Protein AF-A0A0F9RD14-F1 (afdb_monomer_lite)

Structure (mmCIF, N/CA/C/O backbone):
data_AF-A0A0F9RD14-F1
#
_entry.id   AF-A0A0F9RD14-F1
#
loop_
_atom_site.group_PDB
_atom_site.id
_atom_site.type_symbol
_atom_site.label_atom_id
_atom_site.label_alt_id
_atom_site.label_comp_id
_atom_site.label_asym_id
_atom_site.label_entity_id
_atom_site.label_seq_id
_atom_site.pdbx_PDB_ins_code
_atom_site.Cartn_x
_atom_site.Cartn_y
_atom_site.Cartn_z
_atom_site.occupancy
_atom_site.B_iso_or_equiv
_atom_site.auth_seq_id
_atom_site.auth_comp_id
_atom_site.auth_asym_id
_atom_site.auth_atom_id
_atom_site.pdbx_PDB_model_num
ATOM 1 N N . MET A 1 1 ? -7.459 8.677 51.111 1.00 41.75 1 MET A N 1
ATOM 2 C CA . MET A 1 1 ? -6.888 7.926 49.970 1.00 41.75 1 MET A CA 1
ATOM 3 C C . MET A 1 1 ? -7.773 6.712 49.702 1.00 41.75 1 MET A C 1
ATOM 5 O O . MET A 1 1 ? -7.655 5.723 50.412 1.00 41.75 1 MET A O 1
ATOM 9 N N . LEU A 1 2 ? -8.724 6.805 48.764 1.00 38.06 2 LEU A N 1
ATOM 10 C CA . LEU A 1 2 ? -9.600 5.677 48.417 1.00 38.06 2 LEU A CA 1
ATOM 11 C C . LEU A 1 2 ? -8.904 4.781 47.389 1.00 38.06 2 LEU A C 1
ATOM 13 O O . LEU A 1 2 ? -8.660 5.181 46.252 1.00 38.06 2 LEU A O 1
ATOM 17 N N . ARG A 1 3 ? -8.556 3.572 47.824 1.00 44.59 3 ARG A N 1
ATOM 18 C CA . ARG A 1 3 ? -7.922 2.530 47.018 1.00 44.59 3 ARG A CA 1
ATOM 19 C C . ARG A 1 3 ? -9.028 1.763 46.293 1.00 44.59 3 ARG A C 1
ATOM 21 O O . ARG A 1 3 ? -9.789 1.039 46.925 1.00 44.59 3 ARG A O 1
ATOM 28 N N . TRP A 1 4 ? -9.144 1.959 44.982 1.00 40.06 4 TRP A N 1
ATOM 29 C CA . TRP A 1 4 ? -10.057 1.189 44.139 1.00 40.06 4 TRP A CA 1
ATOM 30 C C . TRP A 1 4 ? -9.607 -0.278 44.113 1.00 40.06 4 TRP A C 1
ATOM 32 O O . TRP A 1 4 ? -8.522 -0.599 43.630 1.00 4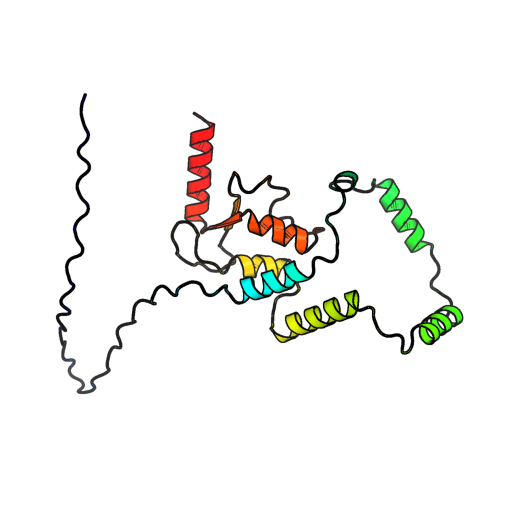0.06 4 TRP A O 1
ATOM 42 N N . LEU A 1 5 ? -10.429 -1.164 44.676 1.00 48.50 5 LEU A N 1
ATOM 43 C CA . LEU A 1 5 ? -10.266 -2.611 44.576 1.00 48.50 5 LEU A CA 1
ATOM 44 C C . LEU A 1 5 ? -10.646 -3.042 43.156 1.00 48.50 5 LEU A C 1
ATOM 46 O O . LEU A 1 5 ? -11.809 -2.974 42.767 1.00 48.50 5 LEU A O 1
ATOM 50 N N . VAL A 1 6 ? -9.658 -3.478 42.377 1.00 54.56 6 VAL A N 1
ATOM 51 C CA . VAL A 1 6 ? -9.884 -4.155 41.095 1.00 54.56 6 VAL A CA 1
ATOM 52 C C . VAL A 1 6 ? -10.379 -5.575 41.402 1.00 54.56 6 VAL A C 1
ATOM 54 O O . VAL A 1 6 ? -9.671 -6.302 42.103 1.00 54.56 6 VAL A O 1
ATOM 57 N N . PRO A 1 7 ? -11.562 -6.005 40.926 1.00 48.16 7 PRO A N 1
ATOM 58 C CA . PRO A 1 7 ? -12.007 -7.378 41.126 1.00 48.16 7 PRO A CA 1
ATOM 59 C C . PRO A 1 7 ? -11.101 -8.346 40.353 1.00 48.16 7 PRO A C 1
ATOM 61 O O . PRO A 1 7 ? -10.772 -8.124 39.186 1.00 48.16 7 PRO A O 1
ATOM 64 N N . ALA A 1 8 ? -10.684 -9.420 41.024 1.00 55.03 8 ALA A N 1
ATOM 65 C CA . ALA A 1 8 ? -9.871 -10.477 40.441 1.00 55.03 8 ALA A CA 1
ATOM 66 C C . ALA A 1 8 ? -10.607 -11.152 39.270 1.00 55.03 8 ALA A C 1
ATOM 68 O O . ALA A 1 8 ? -11.798 -11.452 39.357 1.00 55.03 8 ALA A O 1
ATOM 69 N N . ALA A 1 9 ? -9.884 -11.402 38.176 1.00 55.09 9 ALA A N 1
ATOM 70 C CA . ALA A 1 9 ? -10.408 -12.131 37.028 1.00 55.09 9 ALA A CA 1
ATOM 71 C C . ALA A 1 9 ? -10.837 -13.555 37.442 1.00 55.09 9 ALA A C 1
ATOM 73 O O . ALA A 1 9 ? -10.103 -14.209 38.191 1.00 55.09 9 ALA A O 1
ATOM 74 N N . PRO A 1 10 ? -11.986 -14.068 36.961 1.00 55.41 10 PRO A N 1
ATOM 75 C CA . PRO A 1 10 ? -12.402 -15.430 37.266 1.00 55.41 10 PRO A CA 1
ATOM 76 C C . PRO A 1 10 ? -11.404 -16.432 36.674 1.00 55.41 10 PRO A C 1
ATOM 78 O O . PRO A 1 10 ? -10.977 -16.310 35.523 1.00 55.41 10 PRO A O 1
ATOM 81 N N . SER A 1 11 ? -11.031 -17.431 37.472 1.00 53.16 11 SER A N 1
ATOM 82 C CA . SER A 1 11 ? -10.173 -18.531 37.040 1.00 53.16 11 SER A CA 1
ATOM 83 C C . SER A 1 11 ? -10.872 -19.377 35.963 1.00 53.16 11 SER A C 1
ATOM 85 O O . SER A 1 11 ? -12.095 -19.548 35.996 1.00 53.16 11 SER A O 1
ATOM 87 N N . PRO A 1 12 ? -10.128 -19.914 34.978 1.00 48.00 12 PRO A N 1
ATOM 88 C CA . PRO A 1 12 ? -10.715 -20.753 33.944 1.00 48.00 12 PRO A CA 1
ATOM 89 C C . PRO A 1 12 ? -11.202 -22.064 34.568 1.00 48.00 12 PRO A C 1
ATOM 91 O O . PRO A 1 12 ? -10.407 -22.875 35.041 1.00 48.00 12 PRO A O 1
ATOM 94 N N . THR A 1 13 ? -12.515 -22.287 34.561 1.00 56.88 13 THR A N 1
ATOM 95 C CA . THR A 1 13 ? -13.083 -23.578 34.949 1.00 56.88 13 THR A CA 1
ATOM 96 C C . THR A 1 13 ? -12.718 -24.644 33.906 1.00 56.88 13 THR A C 1
ATOM 98 O O . THR A 1 13 ? -12.753 -24.375 32.697 1.00 56.88 13 THR A O 1
ATOM 101 N N . PRO A 1 14 ? -12.363 -25.872 34.324 1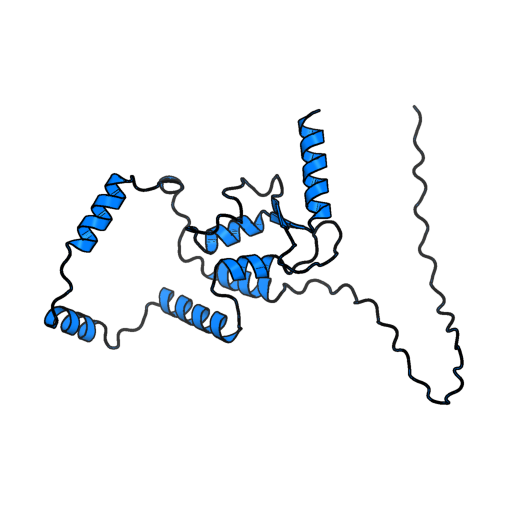.00 44.72 14 PRO A N 1
ATOM 102 C CA . PRO A 1 14 ? -12.187 -26.973 33.389 1.00 44.72 14 PRO A CA 1
ATOM 103 C C . PRO A 1 14 ? -13.543 -27.315 32.757 1.00 44.72 14 PRO A C 1
ATOM 105 O O . PRO A 1 14 ? -14.495 -27.672 33.448 1.00 44.72 14 PRO A O 1
ATOM 108 N N . ARG A 1 15 ? -13.647 -27.199 31.425 1.00 53.66 15 ARG A N 1
ATOM 109 C CA . ARG A 1 15 ? -14.823 -27.667 30.675 1.00 53.66 15 ARG A CA 1
ATOM 110 C C . ARG A 1 15 ? -14.860 -29.189 30.722 1.00 53.66 15 ARG A C 1
ATOM 112 O O . ARG A 1 15 ? -14.143 -29.845 29.970 1.00 53.66 15 ARG A O 1
ATOM 119 N N . THR A 1 16 ? -15.725 -29.747 31.555 1.00 46.56 16 THR A N 1
ATOM 120 C CA . THR A 1 16 ? -16.173 -31.127 31.394 1.00 46.56 16 THR A CA 1
ATOM 121 C C . THR A 1 16 ? -17.039 -31.195 30.136 1.00 46.56 16 THR A C 1
ATOM 123 O O . THR A 1 16 ? -18.061 -30.523 30.001 1.00 46.56 16 THR A O 1
ATOM 126 N N . SER A 1 17 ? -16.577 -31.948 29.139 1.00 46.41 17 SER A N 1
ATOM 127 C CA . SER A 1 17 ? -17.320 -32.199 27.909 1.00 46.41 17 SER A CA 1
ATOM 128 C C . SER A 1 17 ? -18.429 -33.211 28.190 1.00 46.41 17 SER A C 1
ATOM 130 O O . SER A 1 17 ? -18.240 -34.413 28.007 1.00 46.41 17 SER A O 1
ATOM 132 N N . THR A 1 18 ? -19.586 -32.745 28.649 1.00 46.28 18 THR A N 1
ATOM 133 C CA . THR A 1 18 ? -20.781 -33.590 28.695 1.00 46.28 18 THR A CA 1
ATOM 134 C C . THR A 1 18 ? -21.323 -33.721 27.275 1.00 46.28 18 THR A C 1
ATOM 136 O O . THR A 1 18 ? -21.959 -32.812 26.743 1.00 46.28 18 THR A O 1
ATOM 139 N N . THR A 1 19 ? -21.030 -34.848 26.630 1.00 46.78 19 THR A N 1
ATOM 140 C CA . THR A 1 19 ? -21.602 -35.226 25.335 1.00 46.78 19 THR A CA 1
ATOM 141 C C . THR A 1 19 ? -23.095 -35.497 25.516 1.00 46.78 19 THR A C 1
ATOM 143 O O . THR A 1 19 ? -23.481 -36.584 25.935 1.00 46.78 19 THR A O 1
ATOM 146 N N . GLN A 1 20 ? -23.956 -34.527 25.206 1.00 48.41 20 GLN A N 1
ATOM 147 C CA . GLN A 1 20 ? -25.379 -34.816 25.037 1.00 48.41 20 GLN A CA 1
ATOM 148 C C . GLN A 1 20 ? -25.599 -35.454 23.662 1.00 48.41 20 GLN A C 1
ATOM 150 O O . GLN A 1 20 ? -25.390 -34.832 22.621 1.00 48.41 20 GLN A O 1
ATOM 155 N N . VAL A 1 21 ? -25.996 -36.725 23.668 1.00 42.94 21 VAL A N 1
ATOM 156 C CA . VAL A 1 21 ? -26.378 -37.480 22.472 1.00 42.94 21 VAL A CA 1
ATOM 157 C C . VAL A 1 21 ? -27.873 -37.272 22.242 1.00 42.94 21 VAL A C 1
ATOM 159 O O . VAL A 1 21 ? -28.696 -37.876 22.921 1.00 42.94 21 VAL A O 1
ATOM 162 N N . VAL A 1 22 ? -28.238 -36.432 21.273 1.00 45.62 22 VAL A N 1
ATOM 163 C CA . VAL A 1 22 ? -29.626 -36.342 20.795 1.00 45.62 22 VAL A CA 1
ATOM 164 C C . VAL A 1 22 ? -29.816 -37.385 19.692 1.00 45.62 22 VAL A C 1
ATOM 166 O O . VAL A 1 22 ? -29.192 -37.304 18.632 1.00 45.62 22 VAL A O 1
ATOM 169 N N . ARG A 1 23 ? -30.649 -38.401 19.947 1.00 40.06 23 ARG A N 1
ATOM 170 C CA . ARG A 1 23 ? -31.033 -39.414 18.951 1.00 40.06 23 ARG A CA 1
ATOM 171 C C . ARG A 1 23 ? -32.017 -38.803 17.950 1.00 40.06 23 ARG A C 1
ATOM 173 O O . ARG A 1 23 ? -33.039 -38.260 18.350 1.00 40.06 23 ARG A O 1
ATOM 180 N N . THR A 1 24 ? -31.730 -38.925 16.655 1.00 50.59 24 THR A N 1
ATOM 181 C CA . THR A 1 24 ? -32.688 -38.622 15.577 1.00 50.59 24 THR A CA 1
ATOM 182 C C . THR A 1 24 ? -33.254 -39.924 15.004 1.00 50.59 24 THR A C 1
ATOM 184 O O . THR A 1 24 ? -32.590 -40.960 15.009 1.00 50.59 24 THR A O 1
ATOM 187 N N . SER A 1 25 ? -34.502 -39.878 14.536 1.00 45.88 25 SER A N 1
ATOM 188 C CA . SER A 1 25 ? -35.356 -41.025 14.180 1.00 45.88 25 SER A CA 1
ATOM 189 C C . SER A 1 25 ? -34.993 -41.766 12.882 1.00 45.88 25 SER A C 1
ATOM 191 O O . SER A 1 25 ? -35.748 -42.628 12.449 1.00 45.88 25 SER A O 1
ATOM 193 N N . SER A 1 26 ? -33.852 -41.480 12.246 1.00 53.16 26 SER A N 1
ATOM 194 C CA . SER A 1 26 ? -33.520 -42.006 10.909 1.00 53.16 26 SER A CA 1
ATOM 195 C C . SER A 1 26 ? -32.321 -42.960 10.848 1.00 53.16 26 SER A C 1
ATOM 197 O O . SER A 1 26 ? -31.817 -43.239 9.759 1.00 53.16 26 SER A O 1
ATOM 199 N N . GLY A 1 27 ? -31.850 -43.484 11.986 1.00 45.06 27 GLY A N 1
ATOM 200 C CA . GLY A 1 27 ? -30.898 -44.610 12.032 1.00 45.06 27 GLY A CA 1
ATOM 201 C C . GLY A 1 27 ? -29.521 -44.369 11.390 1.00 45.06 27 GLY A C 1
ATOM 202 O O . GLY A 1 27 ? -28.707 -45.285 11.333 1.00 45.06 27 GLY A O 1
ATOM 203 N N . ARG A 1 28 ? -29.219 -43.150 10.928 1.00 43.34 28 ARG A N 1
ATOM 204 C CA . ARG A 1 28 ? -27.913 -42.773 10.374 1.00 43.34 28 ARG A CA 1
ATOM 205 C C . ARG A 1 28 ? -27.192 -41.843 11.336 1.00 43.34 28 ARG A C 1
ATOM 207 O O . ARG A 1 28 ? -27.495 -40.657 11.437 1.00 43.34 28 ARG A O 1
ATOM 214 N N . THR A 1 29 ? -26.192 -42.383 12.021 1.00 39.00 29 THR A N 1
ATOM 215 C CA . THR A 1 29 ? -25.232 -41.618 12.816 1.00 39.00 29 THR A CA 1
ATOM 216 C C . THR A 1 29 ? -24.345 -40.795 11.883 1.00 39.00 29 THR A C 1
ATOM 218 O O . THR A 1 29 ? -23.273 -41.215 11.454 1.00 39.00 29 THR A O 1
ATOM 221 N N . ARG A 1 30 ? -24.778 -39.578 11.543 1.00 41.59 30 ARG A N 1
ATOM 222 C CA . ARG A 1 30 ? -23.868 -38.598 10.949 1.00 41.59 30 ARG A CA 1
ATOM 223 C C . ARG A 1 30 ? -23.066 -37.987 12.090 1.00 41.59 30 ARG A C 1
ATOM 225 O O . ARG A 1 30 ? -23.596 -37.190 12.858 1.00 41.59 30 ARG A O 1
ATOM 232 N N . ALA A 1 31 ? -21.802 -38.382 12.219 1.00 40.91 31 ALA A N 1
ATOM 233 C CA . ALA A 1 31 ? -20.871 -37.720 13.120 1.00 40.91 31 ALA A CA 1
ATOM 234 C C . ALA A 1 31 ? -20.830 -36.227 12.757 1.00 40.91 31 ALA A C 1
ATOM 236 O O . ALA A 1 31 ? -20.280 -35.836 11.724 1.00 40.91 31 ALA A O 1
ATOM 237 N N . LEU A 1 32 ? -21.454 -35.385 13.581 1.00 42.25 32 LEU A N 1
ATOM 238 C CA . LEU A 1 32 ? -21.211 -33.952 13.570 1.00 42.25 32 LEU A CA 1
ATOM 239 C C . LEU A 1 32 ? -19.800 -33.777 14.120 1.00 42.25 32 LEU A C 1
ATOM 241 O O . LEU A 1 32 ? -19.592 -33.678 15.326 1.00 42.25 32 LEU A O 1
ATOM 245 N N . TRP A 1 33 ? -18.815 -33.800 13.225 1.00 37.34 33 TRP A N 1
ATOM 246 C CA . TRP A 1 33 ? -17.480 -33.325 13.543 1.00 37.34 33 TRP A CA 1
ATOM 247 C C . TRP A 1 33 ? -17.639 -31.875 13.990 1.00 37.34 33 TRP A C 1
ATOM 249 O O . TRP A 1 33 ? -17.843 -30.978 13.168 1.00 37.34 33 TRP A O 1
ATOM 259 N N . GLY A 1 34 ? -17.611 -31.658 15.308 1.00 40.69 34 GLY A N 1
ATOM 260 C CA . GLY A 1 34 ? -17.515 -30.333 15.888 1.00 40.69 34 GLY A CA 1
ATOM 261 C C . GLY A 1 34 ? -16.385 -29.614 15.170 1.00 40.69 34 GLY A C 1
ATOM 262 O O . GLY A 1 34 ? -15.270 -30.137 15.087 1.00 40.69 34 GLY A O 1
ATOM 263 N N . ARG A 1 35 ? -16.689 -28.456 14.575 1.00 42.69 35 ARG A N 1
ATOM 264 C CA . ARG A 1 35 ? -15.668 -27.588 13.993 1.00 42.69 35 ARG A CA 1
ATOM 265 C C . ARG A 1 35 ? -14.679 -27.320 15.118 1.00 42.69 35 ARG A C 1
ATOM 267 O O . ARG A 1 35 ? -14.987 -26.561 16.034 1.00 42.69 35 ARG A O 1
ATOM 274 N N . ARG A 1 36 ? -13.526 -27.994 15.094 1.00 39.84 36 ARG A N 1
ATOM 275 C CA . ARG A 1 36 ? -12.418 -27.654 15.981 1.00 39.84 36 ARG A CA 1
ATOM 276 C C . ARG A 1 36 ? -12.196 -26.161 15.776 1.00 39.84 36 ARG A C 1
ATOM 278 O O . ARG A 1 36 ? -11.994 -25.736 14.636 1.00 39.84 36 ARG A O 1
ATOM 285 N N . ALA A 1 37 ? -12.300 -25.376 16.848 1.00 39.69 37 ALA A N 1
ATOM 286 C CA . ALA A 1 37 ? -11.853 -23.993 16.823 1.00 39.69 37 ALA A CA 1
ATOM 287 C C . ALA A 1 37 ? -10.449 -23.996 16.197 1.00 39.69 37 ALA A C 1
ATOM 289 O O . ALA A 1 37 ? -9.639 -24.852 16.576 1.00 39.69 37 ALA A O 1
ATOM 290 N N . PRO A 1 38 ? -10.167 -23.153 15.186 1.00 40.41 38 PRO A N 1
ATOM 291 C CA . PRO A 1 38 ? -8.858 -23.165 14.566 1.00 40.41 38 PRO A CA 1
ATOM 292 C C . PRO A 1 38 ? -7.848 -22.856 15.665 1.00 40.41 38 PRO A C 1
ATOM 294 O O . PRO A 1 38 ? -7.880 -21.785 16.267 1.00 40.41 38 PRO A O 1
ATOM 297 N N . ALA A 1 39 ? -6.991 -23.837 15.954 1.00 37.00 39 ALA A N 1
ATOM 298 C CA . ALA A 1 39 ? -5.837 -23.646 16.808 1.00 37.00 39 ALA A CA 1
ATOM 299 C C . ALA A 1 39 ? -5.131 -22.374 16.331 1.00 37.00 39 ALA A C 1
ATOM 301 O O . ALA A 1 39 ? -4.831 -22.262 15.138 1.00 37.00 39 ALA A O 1
ATOM 302 N N . LEU A 1 40 ? -4.919 -21.419 17.241 1.00 40.91 40 LEU A N 1
ATOM 303 C CA . LEU A 1 40 ? -4.063 -20.258 17.022 1.00 40.91 40 LEU A CA 1
ATOM 304 C C . LEU A 1 40 ? -2.717 -20.778 16.515 1.00 40.91 40 LEU A C 1
ATOM 306 O O . LEU A 1 40 ? -1.885 -21.264 17.282 1.00 40.91 40 LEU A O 1
ATOM 310 N N . ARG A 1 41 ? -2.533 -20.767 15.191 1.00 44.28 41 ARG A N 1
ATOM 311 C CA . ARG A 1 41 ? -1.287 -21.210 14.582 1.00 44.28 41 ARG A CA 1
ATOM 312 C C . ARG A 1 41 ? -0.238 -20.177 14.951 1.00 44.28 41 ARG A C 1
ATOM 314 O O . ARG A 1 41 ? -0.324 -19.020 14.548 1.00 44.28 41 ARG A O 1
ATOM 321 N N . ARG A 1 42 ? 0.748 -20.632 15.723 1.00 40.44 42 ARG A N 1
ATOM 322 C CA . ARG A 1 42 ? 2.038 -19.970 15.898 1.00 40.44 42 ARG A CA 1
ATOM 323 C C . ARG A 1 42 ? 2.571 -19.565 14.517 1.00 40.44 42 ARG A C 1
ATOM 325 O O . ARG A 1 42 ? 2.675 -20.396 13.620 1.00 40.44 42 ARG A O 1
ATOM 332 N N . THR A 1 43 ? 2.798 -18.263 14.380 1.00 50.22 43 THR A N 1
ATOM 333 C CA . THR A 1 43 ? 3.479 -17.510 13.317 1.00 50.22 43 THR A CA 1
ATOM 334 C C . THR A 1 43 ? 4.092 -18.341 12.184 1.00 50.22 43 THR A C 1
ATOM 336 O O . THR A 1 43 ? 5.266 -18.702 12.222 1.00 50.22 43 THR A O 1
ATOM 339 N N . THR A 1 44 ? 3.336 -18.556 11.111 1.00 38.34 44 THR A N 1
ATOM 340 C CA . THR A 1 44 ? 3.945 -18.717 9.789 1.00 38.34 44 THR A CA 1
ATOM 341 C C . THR A 1 44 ? 3.900 -17.346 9.150 1.00 38.34 44 THR A C 1
ATOM 343 O O . THR A 1 44 ? 2.804 -16.854 8.875 1.00 38.34 44 THR A O 1
ATOM 346 N N . ALA A 1 45 ? 5.061 -16.725 8.939 1.00 42.94 45 ALA A N 1
ATOM 347 C CA . ALA A 1 45 ? 5.186 -15.645 7.971 1.00 42.94 45 ALA A CA 1
ATOM 348 C C . ALA A 1 45 ? 4.339 -16.042 6.750 1.00 42.94 45 ALA A C 1
ATOM 350 O O . ALA A 1 45 ? 4.531 -17.118 6.173 1.00 42.94 45 ALA A O 1
ATOM 351 N N . SER A 1 46 ? 3.293 -15.268 6.465 1.00 54.06 46 SER A N 1
ATOM 352 C CA . SER A 1 46 ? 2.350 -15.586 5.397 1.00 54.06 46 SER A CA 1
ATOM 353 C C . SER A 1 46 ? 3.128 -15.725 4.083 1.00 54.06 46 SER A C 1
ATOM 355 O O . SER A 1 46 ? 4.222 -15.178 3.948 1.00 54.06 46 SER A O 1
ATOM 357 N N . ARG A 1 47 ? 2.592 -16.414 3.066 1.00 45.72 47 ARG A N 1
ATOM 358 C CA . ARG A 1 47 ? 3.242 -16.448 1.733 1.00 45.72 47 ARG A CA 1
ATOM 359 C C . ARG A 1 47 ? 3.604 -15.034 1.239 1.00 45.72 47 ARG A C 1
ATOM 361 O O . ARG A 1 47 ? 4.594 -14.880 0.535 1.00 45.72 47 ARG A O 1
ATOM 368 N N . ALA A 1 48 ? 2.850 -14.014 1.662 1.00 45.72 48 ALA A N 1
ATOM 369 C CA . ALA A 1 48 ? 3.147 -12.607 1.422 1.00 45.72 48 ALA A CA 1
ATOM 370 C C . ALA A 1 48 ? 4.390 -12.096 2.174 1.00 45.72 48 ALA A C 1
ATOM 372 O O . ALA A 1 48 ? 5.149 -11.339 1.586 1.00 45.72 48 ALA A O 1
ATOM 373 N N . ASP A 1 49 ? 4.644 -12.529 3.410 1.00 45.94 49 ASP A N 1
ATOM 374 C CA . ASP A 1 49 ? 5.826 -12.136 4.191 1.00 45.94 49 ASP A CA 1
ATOM 375 C C . ASP A 1 49 ? 7.118 -12.764 3.621 1.00 45.94 49 ASP A C 1
ATOM 377 O O . ASP A 1 49 ? 8.129 -12.080 3.515 1.00 45.94 49 ASP A O 1
ATOM 381 N N . ILE A 1 50 ? 7.077 -14.011 3.127 1.00 47.97 50 ILE A N 1
ATOM 382 C CA . ILE A 1 50 ? 8.218 -14.648 2.426 1.00 47.97 50 ILE A CA 1
ATOM 383 C C . ILE A 1 50 ? 8.543 -13.911 1.115 1.00 47.97 50 ILE A C 1
ATOM 385 O O . ILE A 1 50 ? 9.705 -13.659 0.794 1.00 47.97 50 ILE A O 1
ATOM 389 N N . LEU A 1 51 ? 7.512 -13.526 0.358 1.00 49.47 51 LEU A N 1
ATOM 390 C CA . LEU A 1 51 ? 7.663 -12.729 -0.862 1.00 49.47 51 LEU A CA 1
ATOM 391 C C . LEU A 1 51 ? 8.159 -11.311 -0.561 1.00 49.47 51 LEU A C 1
ATOM 393 O O . LEU A 1 51 ? 8.958 -10.769 -1.320 1.00 49.47 51 LEU A O 1
ATOM 397 N N . TYR A 1 52 ? 7.731 -10.739 0.562 1.00 51.25 52 TYR A N 1
ATOM 398 C CA . TYR A 1 52 ? 8.163 -9.436 1.047 1.00 51.25 52 TYR A CA 1
ATOM 399 C C . TYR A 1 52 ? 9.657 -9.442 1.416 1.00 51.25 52 TYR A C 1
ATOM 401 O O . TYR A 1 52 ? 10.400 -8.582 0.947 1.00 51.25 52 TYR A O 1
ATOM 409 N N . THR A 1 53 ? 10.142 -10.470 2.123 1.00 49.91 53 THR A N 1
ATOM 410 C CA . THR A 1 53 ? 11.577 -10.668 2.411 1.00 49.91 53 THR A CA 1
ATOM 411 C C . THR A 1 53 ? 12.401 -10.916 1.140 1.00 49.91 53 THR A C 1
ATOM 413 O O . THR A 1 53 ? 13.502 -10.382 1.001 1.00 49.91 53 THR A O 1
ATOM 416 N N . LEU A 1 54 ? 11.864 -11.653 0.159 1.00 48.22 54 LEU A N 1
ATOM 417 C CA . LEU A 1 54 ? 12.503 -11.833 -1.155 1.00 48.22 54 LEU A CA 1
ATOM 418 C C . LEU A 1 54 ? 12.577 -10.525 -1.967 1.00 48.22 54 LEU A C 1
ATOM 420 O O . LEU A 1 54 ? 13.517 -10.333 -2.742 1.00 48.22 54 LEU A O 1
ATOM 424 N N . MET A 1 55 ? 11.609 -9.621 -1.790 1.00 50.59 55 MET A N 1
ATOM 425 C CA . MET A 1 55 ? 11.607 -8.292 -2.408 1.00 50.59 55 MET A CA 1
ATOM 426 C C . MET A 1 55 ? 12.546 -7.306 -1.689 1.00 50.59 55 MET A C 1
ATOM 428 O O . MET A 1 55 ? 13.210 -6.523 -2.371 1.00 50.59 55 MET A O 1
ATOM 432 N N . GLU A 1 56 ? 12.664 -7.366 -0.355 1.00 50.97 56 GLU A N 1
ATOM 433 C CA . GLU A 1 56 ? 13.637 -6.575 0.423 1.00 50.97 56 GLU A CA 1
ATOM 434 C C . GLU A 1 56 ? 15.090 -7.029 0.175 1.00 50.97 56 GLU A C 1
ATOM 436 O O . GLU A 1 56 ? 15.981 -6.189 0.035 1.00 50.97 56 GLU A O 1
ATOM 441 N N . GLY A 1 57 ? 15.334 -8.334 -0.013 1.00 41.06 57 GLY A N 1
ATOM 442 C CA . GLY A 1 57 ? 16.662 -8.908 -0.293 1.00 41.06 57 GLY A CA 1
ATOM 443 C C . GLY A 1 57 ? 17.297 -8.499 -1.631 1.00 41.06 57 GLY A C 1
ATOM 444 O O . GLY A 1 57 ? 18.432 -8.872 -1.928 1.00 41.06 57 GLY A O 1
ATOM 445 N N . LEU A 1 58 ? 16.593 -7.719 -2.459 1.00 42.06 58 LEU A N 1
ATOM 446 C CA . LEU A 1 58 ? 17.090 -7.214 -3.744 1.00 42.06 58 LEU A CA 1
ATOM 447 C C . LEU A 1 58 ? 16.957 -5.714 -3.887 1.00 42.06 58 LEU A C 1
ATOM 449 O O . LEU A 1 58 ? 16.742 -5.224 -5.001 1.00 42.06 58 LEU A O 1
ATOM 453 N N . ASN A 1 59 ? 17.130 -4.997 -2.778 1.00 43.34 59 ASN A N 1
ATOM 454 C CA . ASN A 1 59 ? 17.251 -3.550 -2.731 1.00 43.34 59 ASN A CA 1
ATOM 455 C C . ASN A 1 59 ? 18.326 -3.041 -3.717 1.00 43.34 59 ASN A C 1
ATOM 457 O O . ASN A 1 59 ? 19.500 -2.859 -3.415 1.00 43.34 59 ASN A O 1
ATOM 461 N N . LEU A 1 60 ? 17.913 -2.872 -4.971 1.00 35.78 60 LEU A N 1
ATOM 462 C CA . LEU A 1 60 ? 18.749 -2.537 -6.116 1.00 35.78 60 LEU A CA 1
ATOM 463 C C . LEU A 1 60 ? 18.266 -1.241 -6.763 1.00 35.78 60 LEU A C 1
ATOM 465 O O . LEU A 1 60 ? 18.416 -1.046 -7.974 1.00 35.78 60 LEU A O 1
ATOM 469 N N . ARG A 1 61 ? 17.726 -0.340 -5.950 1.00 34.47 61 ARG A N 1
ATOM 470 C CA . ARG A 1 61 ? 18.022 1.087 -6.028 1.00 34.47 61 ARG A CA 1
ATOM 471 C C . ARG A 1 61 ? 18.260 1.535 -4.594 1.00 34.47 61 ARG A C 1
ATOM 473 O O . ARG A 1 61 ? 17.380 1.347 -3.766 1.00 34.47 61 ARG A O 1
ATOM 480 N N . MET A 1 62 ? 19.438 2.100 -4.339 1.00 25.03 62 MET A N 1
ATOM 481 C CA . MET A 1 62 ? 19.664 2.935 -3.161 1.00 25.03 62 MET A CA 1
ATOM 482 C C . MET A 1 62 ? 18.467 3.889 -3.016 1.00 25.03 62 MET A C 1
ATOM 484 O O . MET A 1 62 ? 17.950 4.336 -4.056 1.00 25.03 62 MET A O 1
ATOM 488 N N . PRO A 1 63 ? 18.002 4.203 -1.793 1.00 39.12 63 PRO A N 1
ATOM 489 C CA . PRO A 1 63 ? 17.101 5.333 -1.623 1.00 39.12 63 PRO A CA 1
ATOM 490 C C . PRO A 1 63 ? 17.723 6.532 -2.345 1.00 39.12 63 PRO A C 1
ATOM 492 O O . PRO A 1 63 ? 18.943 6.715 -2.336 1.00 39.12 63 PRO A O 1
ATOM 495 N N . ARG A 1 64 ? 16.892 7.294 -3.065 1.00 42.69 64 ARG A N 1
ATOM 496 C CA . ARG A 1 64 ? 17.320 8.590 -3.596 1.00 42.69 64 ARG A CA 1
ATOM 497 C C . ARG A 1 64 ? 17.970 9.337 -2.432 1.00 42.69 64 ARG A C 1
ATOM 499 O O . ARG A 1 64 ? 17.361 9.378 -1.367 1.00 42.69 64 ARG A O 1
ATOM 506 N N . GLY A 1 65 ? 19.190 9.851 -2.620 1.00 35.66 65 GLY A N 1
ATOM 507 C CA . GLY A 1 65 ? 19.824 10.683 -1.595 1.00 35.66 65 GLY A CA 1
ATOM 508 C C . GLY A 1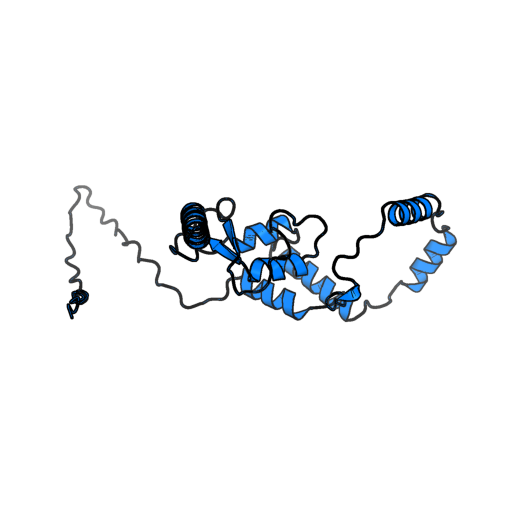 65 ? 18.851 11.783 -1.176 1.00 35.66 65 GLY A C 1
ATOM 509 O O . GLY A 1 65 ? 18.044 12.211 -2.004 1.00 35.66 65 GLY A O 1
ATOM 510 N N . GLU A 1 66 ? 18.886 12.201 0.087 1.00 48.75 66 GLU A N 1
ATOM 511 C CA . GLU A 1 66 ? 17.921 13.147 0.677 1.00 48.75 66 GLU A CA 1
ATOM 512 C C . GLU A 1 66 ? 17.697 14.383 -0.211 1.00 48.75 66 GLU A C 1
ATOM 514 O O . GLU A 1 66 ? 16.565 14.813 -0.414 1.00 48.75 66 GLU A O 1
ATOM 519 N N . SER A 1 67 ? 18.755 14.845 -0.887 1.00 50.12 67 SER A N 1
ATOM 520 C CA . SER A 1 67 ? 18.738 15.946 -1.858 1.00 50.12 67 SER A CA 1
ATOM 521 C C . SER A 1 67 ? 17.806 15.760 -3.067 1.00 50.12 67 SER A C 1
ATOM 523 O O . SER A 1 67 ? 17.466 16.737 -3.734 1.00 50.12 67 SER A O 1
ATOM 525 N N . GLN A 1 68 ? 17.394 14.532 -3.383 1.00 52.88 68 GLN A N 1
ATOM 526 C CA . GLN A 1 68 ? 16.557 14.182 -4.535 1.00 52.88 68 GLN A CA 1
ATOM 527 C C . GLN A 1 68 ? 15.142 13.725 -4.155 1.00 52.88 68 GLN A C 1
ATOM 529 O O . GLN A 1 68 ? 14.307 13.517 -5.045 1.00 52.88 68 GLN A O 1
ATOM 534 N N . VAL A 1 69 ? 14.846 13.545 -2.867 1.00 44.94 69 VAL A N 1
ATOM 535 C CA . VAL A 1 69 ? 13.496 13.204 -2.404 1.00 44.94 69 VAL A CA 1
ATOM 536 C C . VAL A 1 69 ? 12.610 14.446 -2.557 1.00 44.94 69 VAL A C 1
ATOM 538 O O . VAL A 1 69 ? 12.972 15.539 -2.151 1.00 44.94 69 VAL A O 1
ATOM 541 N N . GLY A 1 70 ? 11.464 14.313 -3.232 1.00 54.06 70 GLY A N 1
ATOM 542 C CA . GLY A 1 70 ? 10.512 15.418 -3.422 1.00 54.06 70 GLY A CA 1
ATOM 543 C C . GLY A 1 70 ? 10.786 16.365 -4.601 1.00 54.06 70 GLY A C 1
ATOM 544 O O . GLY A 1 70 ? 9.858 17.051 -5.030 1.00 54.06 70 GLY A O 1
ATOM 545 N N . ARG A 1 71 ? 11.982 16.353 -5.213 1.00 60.81 71 ARG A N 1
ATOM 546 C CA . ARG A 1 71 ? 12.252 17.151 -6.425 1.00 60.81 71 ARG A CA 1
ATOM 547 C C . ARG A 1 71 ? 11.402 16.659 -7.597 1.00 60.81 71 ARG A C 1
ATOM 549 O O . ARG A 1 71 ? 11.608 15.568 -8.133 1.00 60.81 71 ARG A O 1
ATOM 556 N N . ARG A 1 72 ? 10.441 17.478 -8.016 1.00 61.06 72 ARG A N 1
ATOM 557 C CA . ARG A 1 72 ? 9.675 17.282 -9.248 1.00 61.06 72 ARG A CA 1
ATOM 558 C C . ARG A 1 72 ? 10.259 18.200 -10.312 1.00 61.06 72 ARG A C 1
ATOM 560 O O . ARG A 1 72 ? 10.407 19.388 -10.063 1.00 61.06 72 ARG A O 1
ATOM 567 N N . ALA A 1 73 ? 10.571 17.656 -11.489 1.00 73.75 73 ALA A N 1
ATOM 568 C CA . ALA A 1 73 ? 10.945 18.482 -12.636 1.00 73.75 73 ALA A CA 1
ATOM 569 C C . ALA A 1 73 ? 9.862 19.546 -12.864 1.00 73.75 73 ALA A C 1
ATOM 571 O O . ALA A 1 73 ? 8.670 19.205 -12.769 1.00 73.75 73 ALA A O 1
ATOM 572 N N . THR A 1 74 ? 10.285 20.783 -13.136 1.00 81.94 74 THR A N 1
ATOM 573 C CA . THR A 1 74 ? 9.387 21.889 -13.485 1.00 81.94 74 THR A CA 1
ATOM 574 C C . THR A 1 74 ? 8.555 21.505 -14.704 1.00 81.94 74 THR A C 1
ATOM 576 O O . THR A 1 74 ? 8.929 20.610 -15.472 1.00 81.94 74 THR A O 1
ATOM 579 N N . GLU A 1 75 ? 7.388 22.123 -14.862 1.00 81.50 75 GLU A N 1
ATOM 580 C CA . GLU A 1 75 ? 6.536 21.845 -16.021 1.00 81.50 75 GLU A CA 1
ATOM 581 C C . GLU A 1 75 ? 7.270 22.138 -17.326 1.00 81.50 75 GLU A C 1
ATOM 583 O O . GLU A 1 75 ? 7.247 21.308 -18.230 1.00 81.50 75 GLU A O 1
ATOM 588 N N . GLU A 1 76 ? 8.044 23.221 -17.349 1.00 85.12 76 GLU A N 1
ATOM 589 C CA . GLU A 1 76 ? 8.939 23.582 -18.443 1.00 85.12 76 GLU A CA 1
ATOM 590 C C . GLU A 1 76 ? 10.011 22.511 -18.705 1.00 85.12 76 GLU A C 1
ATOM 592 O O . GLU A 1 76 ? 10.148 22.029 -19.827 1.00 85.12 76 GLU A O 1
ATOM 597 N N . ALA A 1 77 ? 10.715 22.024 -17.675 1.00 83.69 77 ALA A N 1
ATOM 598 C CA . ALA A 1 77 ? 11.700 20.955 -17.852 1.00 83.69 77 ALA A CA 1
ATOM 599 C C . ALA A 1 77 ? 11.054 19.656 -18.367 1.00 83.69 77 ALA A C 1
ATOM 601 O O . ALA A 1 77 ? 11.644 18.936 -19.177 1.00 83.69 77 ALA A O 1
ATOM 602 N N . ARG A 1 78 ? 9.825 19.340 -17.932 1.00 81.50 78 ARG A N 1
ATOM 603 C CA . ARG A 1 78 ? 9.067 18.204 -18.482 1.00 81.50 78 ARG A CA 1
ATOM 604 C C . ARG A 1 78 ? 8.635 18.448 -19.922 1.00 81.50 78 ARG A C 1
ATOM 606 O O . ARG A 1 78 ? 8.673 17.496 -20.699 1.00 81.50 78 ARG A O 1
ATOM 613 N N . ALA A 1 79 ? 8.228 19.666 -20.269 1.00 83.62 79 ALA A N 1
ATOM 614 C CA . ALA A 1 79 ? 7.866 20.048 -21.627 1.00 83.62 79 ALA A CA 1
ATOM 615 C C . ALA A 1 79 ? 9.076 19.928 -22.563 1.00 83.62 79 ALA A C 1
ATOM 617 O O . ALA A 1 79 ? 8.966 19.277 -23.596 1.00 83.62 79 ALA A O 1
ATOM 618 N N . ASN A 1 80 ? 10.253 20.395 -22.144 1.00 86.38 80 ASN A N 1
ATOM 619 C CA . ASN A 1 80 ? 11.497 20.294 -22.913 1.00 86.38 80 ASN A CA 1
ATOM 620 C C . ASN A 1 80 ? 11.945 18.839 -23.106 1.00 86.38 80 ASN A C 1
ATOM 622 O O . ASN A 1 80 ? 12.290 18.434 -24.215 1.00 86.38 80 ASN A O 1
ATOM 626 N N . MET A 1 81 ? 11.863 18.007 -22.059 1.00 84.75 81 MET A N 1
ATOM 627 C CA . MET A 1 81 ? 12.131 16.567 -22.186 1.00 84.75 81 MET A CA 1
ATOM 628 C C . MET A 1 81 ? 11.137 15.866 -23.126 1.00 84.75 81 MET A C 1
ATOM 630 O O . MET A 1 81 ? 11.525 14.947 -23.849 1.00 84.75 81 MET A O 1
ATOM 634 N N . ARG A 1 82 ? 9.862 16.282 -23.129 1.00 82.56 82 ARG A N 1
ATOM 635 C CA . ARG A 1 82 ? 8.843 15.760 -24.055 1.00 82.56 82 ARG A CA 1
ATOM 636 C C . ARG A 1 82 ? 9.112 16.210 -25.488 1.00 82.56 82 ARG A C 1
ATOM 638 O O . ARG A 1 82 ? 9.148 15.358 -26.369 1.00 82.56 82 ARG A O 1
ATOM 645 N N . ALA A 1 83 ? 9.354 17.499 -25.706 1.00 83.75 83 ALA A N 1
ATOM 646 C CA . ALA A 1 83 ? 9.679 18.067 -27.010 1.00 83.75 83 ALA A CA 1
ATOM 647 C C . ALA A 1 83 ? 10.914 17.385 -27.611 1.00 83.75 83 ALA A C 1
ATOM 649 O O . ALA A 1 83 ? 10.851 16.896 -28.734 1.00 83.75 83 ALA A O 1
ATOM 650 N N . GLY A 1 84 ? 11.983 17.220 -26.824 1.00 84.50 84 GLY A N 1
ATOM 651 C CA . GLY A 1 84 ? 13.197 16.528 -27.261 1.00 84.50 84 GLY A CA 1
ATOM 652 C C . GLY A 1 84 ? 12.993 15.047 -27.598 1.00 84.50 84 GLY A C 1
ATOM 653 O O . GLY A 1 84 ? 13.712 14.507 -28.431 1.00 84.50 84 GLY A O 1
ATOM 654 N N . HIS A 1 85 ? 12.015 14.367 -26.990 1.00 81.88 85 HIS A N 1
ATOM 655 C CA . HIS A 1 85 ? 11.668 12.990 -27.357 1.00 81.88 85 HIS A CA 1
ATOM 656 C C . HIS A 1 85 ? 10.812 12.903 -28.626 1.00 81.88 85 HIS A C 1
ATOM 658 O O . HIS A 1 85 ? 10.944 11.924 -29.359 1.00 81.88 85 HIS A O 1
ATOM 664 N N . LEU A 1 86 ? 9.955 13.897 -28.875 1.00 76.94 86 LEU A N 1
ATOM 665 C CA . LEU A 1 86 ? 9.100 13.975 -30.064 1.00 76.94 86 LEU A CA 1
ATOM 666 C C . LEU A 1 86 ? 9.895 14.335 -31.322 1.00 76.94 86 LEU A C 1
ATOM 668 O O . LEU A 1 86 ? 9.606 13.818 -32.395 1.00 76.94 86 LEU A O 1
ATOM 672 N N . THR A 1 87 ? 10.910 15.188 -31.187 1.00 74.75 87 THR A N 1
ATOM 673 C CA . THR A 1 87 ? 11.754 15.626 -32.308 1.00 74.75 87 THR A CA 1
ATOM 674 C C . THR A 1 87 ? 12.909 14.675 -32.605 1.00 74.75 87 THR A C 1
ATOM 676 O O . THR A 1 87 ? 13.606 14.846 -33.604 1.00 74.75 87 THR A O 1
ATOM 679 N N . ARG A 1 88 ? 13.137 13.658 -31.763 1.00 77.25 88 ARG A N 1
ATOM 680 C CA . ARG A 1 88 ? 14.245 12.726 -31.959 1.00 77.25 88 ARG A CA 1
ATOM 681 C C . ARG A 1 88 ? 13.902 11.704 -33.046 1.00 77.25 88 ARG A C 1
ATOM 683 O O . ARG A 1 88 ? 12.995 10.895 -32.835 1.00 77.25 88 ARG A O 1
ATOM 690 N N . PRO A 1 89 ? 14.652 11.657 -34.161 1.00 78.38 89 PRO A N 1
ATOM 691 C CA . PRO A 1 89 ? 14.398 10.668 -35.192 1.00 78.38 89 PRO A CA 1
ATOM 692 C C . PRO A 1 89 ? 14.678 9.249 -34.663 1.00 78.38 89 PRO A C 1
ATOM 694 O O . PRO 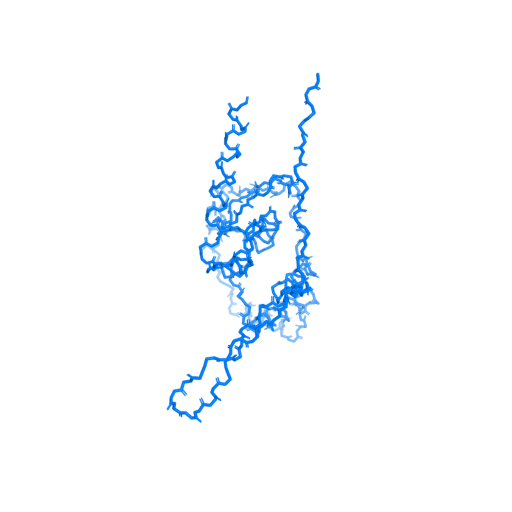A 1 89 ? 15.575 9.050 -33.828 1.00 78.38 89 PRO A O 1
ATOM 697 N N . PRO A 1 90 ? 13.919 8.238 -35.124 1.00 81.44 90 PRO A N 1
ATOM 698 C CA . PRO A 1 90 ? 14.211 6.850 -34.806 1.00 81.44 90 PRO A CA 1
ATOM 699 C C . PRO A 1 90 ? 15.589 6.458 -35.353 1.00 81.44 90 PRO A C 1
ATOM 701 O O . PRO A 1 90 ? 16.069 6.999 -36.346 1.00 81.44 90 PRO A O 1
ATOM 704 N N . HIS A 1 91 ? 16.240 5.493 -34.699 1.00 88.38 91 HIS A N 1
ATOM 705 C CA . HIS A 1 91 ? 17.524 4.981 -35.174 1.00 88.38 91 HIS A CA 1
ATOM 706 C C . HIS A 1 91 ? 17.389 4.405 -36.585 1.00 88.38 91 HIS A C 1
ATOM 708 O O . HIS A 1 91 ? 16.431 3.680 -36.865 1.00 88.38 91 HIS A O 1
ATOM 714 N N . SER A 1 92 ? 18.381 4.676 -37.439 1.00 90.44 92 SER A N 1
ATOM 715 C CA . SER A 1 92 ? 18.410 4.128 -38.794 1.00 90.44 92 SER A CA 1
ATOM 716 C C . SER A 1 92 ? 18.401 2.590 -38.767 1.00 90.44 92 SER A C 1
ATOM 718 O O . SER A 1 92 ? 18.888 1.988 -37.796 1.00 90.44 92 SER A O 1
ATOM 720 N N . PRO A 1 93 ? 17.884 1.928 -39.819 1.00 88.75 93 PRO A N 1
ATOM 721 C CA . PRO A 1 93 ? 17.882 0.467 -39.917 1.00 88.75 93 PRO A CA 1
ATOM 722 C C . PRO A 1 93 ? 19.276 -0.135 -39.700 1.00 88.75 93 PRO A C 1
ATOM 724 O O . PRO A 1 93 ? 19.432 -1.103 -38.955 1.00 88.75 93 PRO A O 1
ATOM 727 N N . GLU A 1 94 ? 20.300 0.510 -40.261 1.00 90.69 94 GLU A N 1
ATOM 728 C CA . GLU A 1 94 ? 21.703 0.128 -40.111 1.00 90.69 94 GLU A CA 1
ATOM 729 C C . GLU A 1 94 ? 22.185 0.246 -38.653 1.00 90.69 94 GLU A C 1
ATOM 731 O O . GLU A 1 94 ? 22.799 -0.675 -38.111 1.00 90.69 94 GLU A O 1
ATOM 736 N N . THR A 1 95 ? 21.838 1.337 -37.962 1.00 87.88 95 THR A N 1
ATOM 737 C CA . THR A 1 95 ? 22.178 1.535 -36.541 1.00 87.88 95 THR A CA 1
ATOM 738 C C . THR A 1 95 ? 21.487 0.496 -35.660 1.00 87.88 95 THR A C 1
ATOM 740 O O . THR A 1 95 ? 22.090 -0.053 -34.734 1.00 87.88 95 THR A O 1
ATOM 743 N N . ARG A 1 96 ? 20.228 0.168 -35.965 1.00 86.25 96 ARG A N 1
ATOM 744 C CA . ARG A 1 96 ? 19.464 -0.860 -35.250 1.00 86.25 96 ARG A CA 1
ATOM 745 C C . ARG A 1 96 ? 20.069 -2.250 -35.448 1.00 86.25 96 ARG A C 1
ATOM 747 O O . ARG A 1 96 ? 20.159 -3.008 -34.480 1.00 86.25 96 ARG A O 1
ATOM 754 N N . ALA A 1 97 ? 20.521 -2.564 -36.663 1.00 86.88 97 ALA A N 1
ATOM 755 C CA . ALA A 1 97 ? 21.220 -3.807 -36.971 1.00 86.88 97 ALA A CA 1
ATOM 756 C C . ALA A 1 97 ? 22.549 -3.903 -36.204 1.00 86.88 97 ALA A C 1
ATOM 758 O O . ALA A 1 97 ? 22.770 -4.888 -35.496 1.00 86.88 97 ALA A O 1
ATOM 759 N N . LYS A 1 98 ? 23.373 -2.845 -36.217 1.00 89.00 98 LYS A N 1
ATOM 760 C CA . LYS A 1 98 ? 24.628 -2.763 -35.440 1.00 89.00 98 LYS A CA 1
ATOM 761 C C . LYS A 1 98 ? 24.388 -2.936 -33.935 1.00 89.00 98 LYS A C 1
ATOM 763 O O . LYS A 1 98 ? 25.082 -3.713 -33.273 1.00 89.00 98 LYS A O 1
ATOM 768 N N . MET A 1 99 ? 23.362 -2.281 -33.388 1.00 83.12 99 MET A N 1
ATOM 769 C CA . MET A 1 99 ? 22.944 -2.446 -31.988 1.00 83.12 99 MET A CA 1
ATOM 770 C C . MET A 1 99 ? 22.458 -3.868 -31.661 1.00 83.12 99 MET A C 1
ATOM 772 O O . MET A 1 99 ? 22.644 -4.333 -30.535 1.00 83.12 99 MET A O 1
ATOM 776 N N . SER A 1 100 ? 21.821 -4.555 -32.612 1.00 82.50 100 SER A N 1
ATOM 777 C CA . SER A 1 100 ? 21.341 -5.931 -32.435 1.00 82.50 100 SER A CA 1
ATOM 778 C C . SER A 1 100 ? 22.503 -6.925 -32.435 1.00 82.50 100 SER A C 1
ATOM 780 O O . SER A 1 100 ? 22.634 -7.718 -31.501 1.00 82.50 100 SER A O 1
ATOM 782 N N . VAL A 1 101 ? 23.411 -6.814 -33.410 1.00 85.25 101 VAL A N 1
ATOM 783 C CA . VAL A 1 101 ? 24.615 -7.656 -33.521 1.00 85.25 101 VAL A CA 1
ATOM 784 C C . VAL A 1 101 ? 25.496 -7.517 -32.279 1.00 85.25 101 VAL A C 1
ATOM 786 O O . VAL A 1 101 ? 25.860 -8.515 -31.667 1.00 85.25 101 VAL A O 1
ATOM 789 N N . THR A 1 102 ? 25.758 -6.288 -31.828 1.00 83.62 102 THR A N 1
ATOM 790 C CA . THR A 1 102 ? 26.607 -6.030 -30.648 1.00 83.62 102 THR A CA 1
ATOM 791 C C . THR A 1 102 ? 26.037 -6.548 -29.326 1.00 83.62 102 THR A C 1
ATOM 793 O O . THR A 1 102 ? 26.801 -6.731 -28.370 1.00 83.62 102 THR A O 1
ATOM 796 N N . ARG A 1 103 ? 24.717 -6.749 -29.232 1.00 80.44 103 ARG A N 1
ATOM 797 C CA . ARG A 1 103 ? 24.032 -7.264 -28.032 1.00 80.44 103 ARG A CA 1
ATOM 798 C C . ARG A 1 103 ? 23.731 -8.758 -28.106 1.00 80.44 103 ARG A C 1
ATOM 800 O O . ARG A 1 103 ? 23.455 -9.358 -27.066 1.00 80.44 103 ARG A O 1
ATOM 807 N N . LYS A 1 104 ? 23.779 -9.358 -29.296 1.00 82.69 104 LYS A N 1
ATOM 808 C CA . LYS A 1 104 ? 23.511 -10.782 -29.504 1.00 82.69 104 LYS A CA 1
ATOM 809 C C . LYS A 1 104 ? 24.505 -11.617 -28.689 1.00 82.69 104 LYS A C 1
ATOM 811 O O . LYS A 1 104 ? 25.704 -11.369 -28.714 1.00 82.69 104 LYS A O 1
ATOM 816 N N . GLY A 1 105 ? 23.992 -12.560 -27.899 1.00 77.56 105 GLY A N 1
ATOM 817 C CA . GLY A 1 105 ? 24.800 -13.464 -27.071 1.00 77.56 105 GLY A CA 1
ATOM 818 C C . GLY A 1 105 ? 25.402 -12.861 -25.795 1.00 77.56 105 GLY A C 1
ATOM 819 O O . GLY A 1 105 ? 25.858 -13.620 -24.942 1.00 77.56 105 GLY A O 1
ATOM 820 N N . LYS A 1 106 ? 25.371 -11.533 -25.593 1.00 81.38 106 LYS A N 1
ATOM 821 C CA . LYS A 1 106 ? 25.921 -10.944 -24.364 1.00 81.38 106 LYS A CA 1
ATOM 822 C C . LYS A 1 106 ? 25.076 -11.339 -23.151 1.00 81.38 106 LYS A C 1
ATOM 824 O O . LYS A 1 106 ? 23.877 -11.040 -23.115 1.00 81.38 106 LYS A O 1
ATOM 829 N N . PRO A 1 107 ? 25.679 -11.978 -22.132 1.00 81.94 107 PRO A N 1
ATOM 830 C CA . PRO A 1 107 ? 24.953 -12.356 -20.940 1.00 81.94 107 PRO A CA 1
ATOM 831 C C . PRO A 1 107 ? 24.458 -11.110 -20.219 1.00 81.94 107 PRO A C 1
ATOM 833 O O . PRO A 1 107 ? 25.143 -10.094 -20.109 1.00 81.94 107 PRO A O 1
ATOM 836 N N . HIS A 1 108 ? 23.249 -11.202 -19.679 1.00 82.75 108 HIS A N 1
ATOM 837 C CA . HIS A 1 108 ? 22.745 -10.134 -18.839 1.00 82.75 108 HIS A CA 1
ATOM 838 C C . HIS A 1 108 ? 23.561 -10.020 -17.547 1.00 82.75 108 HIS A C 1
ATOM 840 O O . HIS A 1 108 ? 24.025 -11.032 -17.017 1.00 82.75 108 HIS A O 1
ATOM 846 N N . SER A 1 109 ? 23.710 -8.798 -17.026 1.00 83.44 109 SER A N 1
ATOM 847 C CA . SER A 1 109 ? 24.437 -8.566 -15.774 1.00 83.44 109 SER A CA 1
ATOM 848 C C . SER A 1 109 ? 23.811 -9.358 -14.625 1.00 83.44 109 SER A C 1
ATOM 850 O O . SER A 1 109 ? 22.604 -9.617 -14.624 1.00 83.44 109 SER A O 1
ATOM 852 N N . GLN A 1 110 ? 24.607 -9.714 -13.612 1.00 81.75 110 GLN A N 1
ATOM 853 C CA . GLN A 1 110 ? 24.118 -10.476 -12.454 1.00 81.75 110 GLN A CA 1
ATOM 854 C C . GLN A 1 110 ? 22.902 -9.803 -11.798 1.00 81.75 110 GLN A C 1
ATOM 856 O O . GLN A 1 110 ? 21.899 -10.452 -11.499 1.00 81.75 110 GLN A O 1
ATOM 861 N N . LYS A 1 111 ? 22.963 -8.472 -11.662 1.00 73.50 111 LYS A N 1
ATOM 862 C CA . LYS A 1 111 ? 21.879 -7.622 -11.162 1.00 73.50 111 LYS A CA 1
ATOM 863 C C . LYS A 1 111 ? 20.583 -7.844 -11.939 1.00 73.50 111 LYS A C 1
ATOM 865 O O . LYS A 1 111 ? 19.519 -8.016 -11.344 1.00 73.50 111 LYS A O 1
ATOM 870 N N . THR A 1 112 ? 20.660 -7.842 -13.266 1.00 72.56 112 THR A N 1
ATOM 871 C CA . THR A 1 112 ? 19.460 -7.955 -14.087 1.00 72.56 112 THR A CA 1
ATOM 872 C C . THR A 1 112 ? 18.997 -9.401 -14.261 1.00 72.56 112 THR A C 1
ATOM 874 O O . THR A 1 112 ? 17.792 -9.634 -14.277 1.00 72.56 112 THR A O 1
ATOM 877 N N . ARG A 1 113 ? 19.904 -10.389 -14.248 1.00 77.69 113 ARG A N 1
ATOM 878 C CA . ARG A 1 113 ? 19.547 -11.818 -14.150 1.00 77.69 113 ARG A CA 1
ATOM 879 C C . ARG A 1 113 ? 18.704 -12.105 -12.905 1.00 77.69 113 ARG A C 1
ATOM 881 O O . ARG A 1 113 ? 17.646 -12.715 -13.025 1.00 77.69 113 ARG A O 1
ATOM 888 N N . LYS A 1 114 ? 19.118 -11.605 -11.732 1.00 71.44 114 LYS A N 1
ATOM 889 C CA . LYS A 1 114 ? 18.356 -11.751 -10.475 1.00 71.44 114 LYS A CA 1
ATOM 890 C C . LYS A 1 114 ? 16.961 -11.121 -10.578 1.00 71.44 114 LYS A C 1
ATOM 892 O O . LYS A 1 114 ? 15.971 -11.771 -10.251 1.00 71.44 114 LYS A O 1
ATOM 897 N N . ARG A 1 115 ? 16.862 -9.899 -11.121 1.00 65.06 115 ARG A N 1
ATOM 898 C CA . ARG A 1 115 ? 15.568 -9.225 -11.366 1.00 65.06 115 ARG A CA 1
ATOM 899 C C . ARG A 1 115 ? 14.646 -10.034 -12.278 1.00 65.06 115 ARG A C 1
ATOM 901 O O . ARG A 1 115 ? 13.470 -10.184 -11.968 1.00 65.06 115 ARG A O 1
ATOM 908 N N . MET A 1 116 ? 15.173 -10.557 -13.386 1.00 68.62 116 MET A N 1
ATOM 909 C CA . MET A 1 116 ? 14.400 -11.372 -14.327 1.00 68.62 116 MET A CA 1
ATOM 910 C C . MET A 1 116 ? 13.954 -12.701 -13.712 1.00 68.62 116 MET A C 1
ATOM 912 O O . MET A 1 116 ? 12.810 -13.100 -13.916 1.00 68.62 116 MET A O 1
ATOM 916 N N . SER A 1 117 ? 14.825 -13.361 -12.942 1.00 72.19 117 SER A N 1
ATOM 917 C CA . SER A 1 117 ? 14.496 -14.598 -12.222 1.00 72.19 117 SER A CA 1
ATOM 918 C C . SER A 1 117 ? 13.310 -14.394 -11.279 1.00 72.19 117 SER A C 1
ATOM 920 O O . SER A 1 117 ? 12.369 -15.184 -11.271 1.00 72.19 117 SER A O 1
ATOM 922 N N . ILE A 1 118 ? 13.281 -13.271 -10.563 1.00 69.00 118 ILE A N 1
ATOM 923 C CA . ILE A 1 118 ? 12.188 -12.975 -9.634 1.00 69.00 118 ILE A CA 1
ATOM 924 C C . ILE A 1 118 ? 10.929 -12.521 -10.327 1.00 69.00 118 ILE A C 1
ATOM 926 O O . ILE A 1 118 ? 9.860 -12.992 -9.966 1.00 69.00 118 ILE A O 1
ATOM 930 N N . ALA A 1 119 ? 11.023 -11.701 -11.371 1.00 63.59 119 ALA A N 1
ATOM 931 C CA . ALA A 1 119 ? 9.854 -11.396 -12.190 1.00 63.59 119 ALA A CA 1
ATOM 932 C C . ALA A 1 119 ? 9.201 -12.685 -12.730 1.00 63.59 119 ALA A C 1
ATOM 934 O O . ALA A 1 119 ? 7.978 -12.822 -12.699 1.00 63.59 119 ALA A O 1
ATOM 935 N N . ARG A 1 120 ? 10.017 -13.660 -13.157 1.00 70.12 120 ARG A N 1
ATOM 936 C CA . ARG A 1 120 ? 9.556 -14.987 -13.582 1.00 70.12 120 ARG A CA 1
ATOM 937 C C . ARG A 1 120 ? 8.929 -15.770 -12.420 1.00 70.12 120 ARG A C 1
ATOM 939 O O . ARG A 1 120 ? 7.817 -16.266 -12.574 1.00 70.12 120 ARG A O 1
ATOM 946 N N . MET A 1 121 ? 9.587 -15.841 -11.263 1.00 68.44 121 MET A N 1
ATOM 947 C CA . MET A 1 121 ? 9.077 -16.525 -10.065 1.00 68.44 121 MET A CA 1
ATOM 948 C C . MET A 1 121 ? 7.737 -15.942 -9.589 1.00 68.44 121 MET A C 1
ATOM 950 O O . MET A 1 121 ? 6.813 -16.697 -9.296 1.00 68.44 121 MET A O 1
ATOM 954 N N . LEU A 1 122 ? 7.610 -14.614 -9.538 1.00 61.91 122 LEU A N 1
ATOM 955 C CA . LEU A 1 122 ? 6.379 -13.918 -9.152 1.00 61.91 122 LEU A CA 1
ATOM 956 C C . LEU A 1 122 ? 5.235 -14.253 -10.114 1.00 61.91 122 LEU A C 1
ATOM 958 O O . LEU A 1 122 ? 4.137 -14.580 -9.666 1.00 61.91 122 LEU A O 1
ATOM 962 N N . LYS A 1 123 ? 5.516 -14.254 -11.426 1.00 59.03 123 LYS A N 1
ATOM 963 C CA . LYS A 1 123 ? 4.548 -14.628 -12.466 1.00 59.03 123 LYS A CA 1
ATOM 964 C C . LYS A 1 123 ? 4.063 -16.074 -12.310 1.00 59.03 123 LYS A C 1
ATOM 966 O O . LYS A 1 123 ? 2.861 -16.304 -12.364 1.00 59.03 123 LYS A O 1
ATOM 971 N N . HIS A 1 124 ? 4.969 -17.034 -12.097 1.00 64.94 124 HIS A N 1
ATOM 972 C CA . HIS A 1 124 ? 4.602 -18.450 -11.935 1.00 64.94 124 HIS A CA 1
ATOM 973 C C . HIS A 1 124 ? 3.829 -18.733 -10.643 1.00 64.94 124 HIS A C 1
ATOM 975 O O . HIS A 1 124 ? 2.951 -19.586 -10.638 1.00 64.94 124 HIS A O 1
ATOM 981 N N . ASN A 1 125 ? 4.118 -18.010 -9.561 1.00 54.94 125 ASN A N 1
ATOM 982 C CA . ASN A 1 125 ? 3.444 -18.195 -8.274 1.00 54.94 125 ASN A CA 1
ATOM 983 C C . ASN A 1 125 ? 2.103 -17.444 -8.157 1.00 54.94 125 ASN A C 1
ATOM 985 O O . ASN A 1 125 ? 1.536 -17.397 -7.066 1.00 54.94 125 ASN A O 1
ATOM 989 N N . GLY A 1 126 ? 1.611 -16.823 -9.239 1.00 51.53 126 GLY A N 1
ATOM 990 C CA . GLY A 1 126 ? 0.372 -16.037 -9.222 1.00 51.53 126 GLY A CA 1
ATOM 991 C C . GLY A 1 126 ? 0.453 -14.791 -8.336 1.00 51.53 126 GLY A C 1
ATOM 992 O O . GLY A 1 126 ? -0.573 -14.264 -7.907 1.00 51.53 126 GLY A O 1
ATOM 993 N N . VAL A 1 127 ? 1.667 -14.324 -8.027 1.00 52.69 127 VAL A N 1
ATOM 994 C CA . VAL A 1 127 ? 1.867 -13.153 -7.176 1.00 52.69 127 VAL A CA 1
ATOM 995 C C . VAL A 1 127 ? 1.547 -11.911 -7.997 1.00 52.69 127 VAL A C 1
ATOM 997 O O . VAL A 1 127 ? 2.107 -11.734 -9.085 1.00 52.69 127 VAL A O 1
ATOM 1000 N N . PRO A 1 128 ? 0.671 -11.025 -7.505 1.00 52.59 128 PRO A N 1
ATOM 1001 C CA . PRO A 1 128 ? 0.325 -9.825 -8.235 1.00 52.59 128 PRO A CA 1
ATOM 1002 C C . PRO A 1 128 ? 1.540 -8.917 -8.446 1.00 52.59 128 PRO A C 1
ATOM 1004 O O . PRO A 1 128 ? 2.037 -8.277 -7.525 1.00 52.59 128 PRO A O 1
ATOM 1007 N N . VAL A 1 129 ? 1.992 -8.824 -9.697 1.00 61.06 129 VAL A N 1
ATOM 1008 C CA . VAL A 1 129 ? 3.072 -7.919 -10.131 1.00 61.06 129 VAL A CA 1
ATOM 1009 C C . VAL A 1 129 ? 2.614 -6.462 -10.282 1.00 61.06 129 VAL A C 1
ATOM 1011 O O . VAL A 1 129 ? 3.430 -5.578 -10.540 1.00 61.06 129 VAL A O 1
ATOM 1014 N N . SER A 1 130 ? 1.314 -6.187 -10.126 1.00 74.25 130 SER A N 1
ATOM 1015 C CA . SER A 1 130 ? 0.754 -4.837 -10.208 1.00 74.25 130 SER A CA 1
ATOM 1016 C C . SER A 1 130 ? 0.636 -4.190 -8.824 1.00 74.25 130 SER A C 1
ATOM 1018 O O . SER A 1 130 ? 0.294 -4.836 -7.833 1.00 74.25 130 SER A O 1
ATOM 1020 N N . LYS A 1 131 ? 0.884 -2.874 -8.756 1.00 79.19 131 LYS A N 1
ATOM 1021 C CA . LYS A 1 131 ? 0.798 -2.096 -7.505 1.00 79.19 131 LYS A CA 1
ATOM 1022 C C . LYS A 1 131 ? -0.549 -2.261 -6.783 1.00 79.19 131 LYS A C 1
ATOM 1024 O O . LYS A 1 131 ? -0.517 -2.506 -5.580 1.00 79.19 131 LYS A O 1
ATOM 1029 N N . PRO A 1 132 ? -1.718 -2.169 -7.459 1.00 81.00 132 PRO A N 1
ATOM 1030 C CA . PRO A 1 132 ? -3.004 -2.299 -6.774 1.00 81.00 132 PRO A CA 1
ATOM 1031 C C . PRO A 1 132 ? -3.185 -3.673 -6.134 1.00 81.00 132 PRO A C 1
ATOM 1033 O O . PRO A 1 132 ? -3.725 -3.786 -5.038 1.00 81.00 132 PRO A O 1
ATOM 1036 N N . ALA A 1 133 ? -2.705 -4.722 -6.797 1.00 79.38 133 ALA A N 1
ATOM 1037 C CA . ALA A 1 133 ? -2.897 -6.070 -6.307 1.00 79.38 133 ALA A CA 1
ATOM 1038 C C . ALA A 1 133 ? -1.886 -6.443 -5.203 1.00 79.38 133 ALA A C 1
ATOM 1040 O O . ALA A 1 133 ? -2.249 -7.186 -4.296 1.00 79.38 133 ALA A O 1
ATOM 1041 N N . MET A 1 134 ? -0.694 -5.833 -5.173 1.00 81.88 134 MET A N 1
ATOM 1042 C CA . MET A 1 134 ? 0.183 -5.847 -3.990 1.00 81.88 134 MET A CA 1
ATOM 1043 C C . MET A 1 134 ? -0.498 -5.192 -2.777 1.00 81.88 134 MET A C 1
ATOM 1045 O O . MET A 1 134 ? -0.552 -5.793 -1.709 1.00 81.88 134 MET A O 1
ATOM 1049 N N . VAL A 1 135 ? -1.067 -3.992 -2.947 1.00 85.44 135 VAL A N 1
ATOM 1050 C CA . VAL A 1 135 ? -1.787 -3.279 -1.873 1.00 85.44 135 VAL A CA 1
ATOM 1051 C C . VAL A 1 135 ? -2.964 -4.110 -1.354 1.00 85.44 135 VAL A C 1
ATOM 1053 O O . VAL A 1 135 ? -3.163 -4.212 -0.146 1.00 85.44 135 VAL A O 1
ATOM 1056 N N . LEU A 1 136 ? -3.728 -4.734 -2.255 1.00 85.88 136 LEU A N 1
ATOM 1057 C CA . LEU A 1 136 ? -4.843 -5.607 -1.891 1.00 85.88 136 LEU A CA 1
ATOM 1058 C C . LEU A 1 136 ? -4.374 -6.860 -1.137 1.00 85.88 136 LEU A C 1
ATOM 1060 O O . LEU A 1 136 ? -5.003 -7.244 -0.156 1.00 85.88 136 LEU A O 1
ATOM 1064 N N . ALA A 1 137 ? -3.266 -7.473 -1.560 1.00 83.50 137 ALA A N 1
ATOM 1065 C CA . ALA A 1 137 ? -2.688 -8.628 -0.878 1.00 83.50 137 ALA A CA 1
ATOM 1066 C C . ALA A 1 137 ? -2.210 -8.272 0.538 1.00 83.50 137 ALA A C 1
ATOM 1068 O O . ALA A 1 137 ? -2.455 -9.023 1.474 1.00 83.50 137 ALA A O 1
ATOM 1069 N N . SER A 1 138 ? -1.609 -7.096 0.736 1.00 86.00 138 SER A N 1
ATOM 1070 C CA . SER A 1 138 ? -1.196 -6.636 2.068 1.00 86.00 138 SER A CA 1
ATOM 1071 C C . SER A 1 138 ? -2.366 -6.491 3.051 1.00 86.00 138 SER A C 1
ATOM 1073 O O . SER A 1 138 ? -2.158 -6.606 4.255 1.00 86.00 138 SER A O 1
ATOM 1075 N N . LYS A 1 139 ? -3.595 -6.301 2.555 1.00 89.50 139 LYS A N 1
ATOM 1076 C CA . LYS A 1 139 ? -4.822 -6.214 3.360 1.00 89.50 139 LYS A CA 1
ATOM 1077 C C . LYS A 1 139 ? -5.426 -7.571 3.746 1.00 89.50 139 LYS A C 1
ATOM 1079 O O . LYS A 1 139 ? -6.441 -7.596 4.432 1.00 89.50 139 LYS A O 1
ATOM 1084 N N . SER A 1 140 ? -4.841 -8.699 3.335 1.00 88.50 140 SER A N 1
ATOM 1085 C CA . SER A 1 140 ? -5.372 -10.041 3.632 1.00 88.50 140 SER A CA 1
ATOM 1086 C C . SER A 1 140 ? -5.071 -10.543 5.051 1.00 88.50 140 SER A C 1
ATOM 1088 O O . SER A 1 140 ? -5.140 -11.746 5.304 1.00 88.50 140 SER A O 1
ATOM 1090 N N . LYS A 1 141 ? -4.674 -9.650 5.959 1.00 88.00 141 LYS A N 1
ATOM 1091 C CA . LYS A 1 141 ? -4.339 -9.953 7.353 1.00 88.00 141 LYS A CA 1
ATOM 1092 C C . LYS A 1 141 ? -5.556 -9.648 8.249 1.00 88.00 141 LYS A C 1
ATOM 1094 O O . LYS A 1 141 ? -6.348 -8.775 7.887 1.00 88.00 141 LYS A O 1
ATOM 1099 N N . PRO A 1 142 ? -5.731 -10.348 9.386 1.00 93.00 142 PRO A N 1
ATOM 1100 C CA . PRO A 1 142 ? -6.778 -10.012 10.351 1.00 93.00 142 PRO A CA 1
ATOM 1101 C C . PRO A 1 142 ? -6.611 -8.581 10.872 1.00 93.00 142 PRO A C 1
ATOM 1103 O O . PRO A 1 142 ? -5.503 -8.045 10.865 1.00 93.00 142 PRO A O 1
ATOM 1106 N N . CYS A 1 143 ? -7.708 -7.976 11.335 1.00 95.94 143 CYS A N 1
ATOM 1107 C CA . CYS A 1 143 ? -7.667 -6.670 11.989 1.00 95.94 143 CYS A CA 1
ATOM 1108 C C . CYS A 1 143 ? -6.678 -6.689 13.164 1.00 95.94 143 CYS A C 1
ATOM 1110 O O . CYS A 1 143 ? -6.782 -7.560 14.026 1.00 95.94 143 CYS A O 1
ATOM 1112 N N . ALA A 1 144 ? -5.765 -5.719 13.217 1.00 96.00 144 ALA A N 1
ATOM 1113 C CA . ALA A 1 144 ? -4.779 -5.607 14.292 1.00 96.00 144 ALA A CA 1
ATOM 1114 C C . ALA A 1 144 ? -5.412 -5.415 15.684 1.00 96.00 144 ALA A C 1
ATOM 1116 O O . ALA A 1 144 ? -4.823 -5.841 16.670 1.00 96.00 144 ALA A O 1
ATOM 1117 N N . ASP A 1 145 ? -6.611 -4.824 15.753 1.00 96.69 145 ASP A N 1
ATOM 1118 C CA . ASP A 1 145 ? -7.288 -4.527 17.021 1.00 96.69 145 ASP A CA 1
ATOM 1119 C C . ASP A 1 145 ? -8.215 -5.664 17.468 1.00 96.69 145 ASP A C 1
ATOM 1121 O O . ASP A 1 145 ? -8.113 -6.157 18.586 1.00 96.69 145 ASP A O 1
ATOM 1125 N N . CYS A 1 146 ? -9.130 -6.104 16.598 1.00 96.62 146 CYS A N 1
ATOM 1126 C CA . CYS A 1 146 ? -10.153 -7.089 16.968 1.00 96.62 146 CYS A CA 1
ATOM 1127 C C . CYS A 1 146 ? -9.868 -8.518 16.485 1.00 96.62 146 CYS A C 1
ATOM 1129 O O . CYS A 1 146 ? -10.636 -9.428 16.788 1.00 96.62 146 CYS A O 1
ATOM 1131 N N . GLY A 1 147 ? -8.825 -8.737 15.679 1.00 95.75 147 GLY A N 1
ATOM 1132 C CA . GLY A 1 147 ? -8.472 -10.052 15.129 1.00 95.75 147 GLY A CA 1
ATOM 1133 C C . GLY A 1 147 ? -9.425 -10.601 14.056 1.00 95.75 147 GLY A C 1
ATOM 1134 O O . GLY A 1 147 ? -9.108 -11.595 13.402 1.00 95.75 147 GLY A O 1
ATOM 1135 N N . ILE A 1 148 ? -10.576 -9.963 13.822 1.00 94.69 148 ILE A N 1
ATOM 1136 C CA . ILE A 1 148 ? -11.546 -10.399 12.809 1.00 94.69 148 ILE A CA 1
ATOM 1137 C C . ILE A 1 148 ? -11.014 -10.065 11.412 1.00 94.69 148 ILE A C 1
ATOM 1139 O O . ILE A 1 148 ? -10.515 -8.967 11.154 1.00 94.69 148 ILE A O 1
ATOM 1143 N N . SER A 1 149 ? -11.128 -11.028 10.498 1.00 92.19 149 SER A N 1
ATOM 1144 C CA . SER A 1 149 ? -10.766 -10.854 9.091 1.00 92.19 149 SER A CA 1
ATOM 1145 C C . SER A 1 149 ? -11.999 -10.515 8.261 1.00 92.19 149 SER A C 1
ATOM 1147 O O . SER A 1 149 ? -13.007 -11.214 8.331 1.00 92.19 149 SER A O 1
ATOM 1149 N N . PHE A 1 150 ? -11.891 -9.480 7.433 1.00 93.69 150 PHE A N 1
ATOM 1150 C CA . PHE A 1 150 ? -12.904 -9.110 6.447 1.00 93.69 150 PHE A CA 1
ATOM 1151 C C . PHE A 1 150 ? -12.317 -9.193 5.033 1.00 93.69 150 PHE A C 1
ATOM 1153 O O . PHE A 1 150 ? -11.094 -9.296 4.881 1.00 93.69 150 PHE A O 1
ATOM 1160 N N . PRO A 1 151 ? -13.149 -9.135 3.974 1.00 94.75 151 PRO A N 1
ATOM 1161 C CA . PRO A 1 151 ? -12.646 -9.065 2.610 1.00 94.75 151 PRO A CA 1
ATOM 1162 C C . PRO A 1 151 ? -11.589 -7.953 2.452 1.00 94.75 151 PRO A C 1
ATOM 1164 O O . PRO A 1 151 ? -11.838 -6.817 2.861 1.00 94.75 151 PRO A O 1
ATOM 1167 N N . PRO A 1 152 ? -10.433 -8.209 1.810 1.00 90.62 152 PRO A N 1
ATOM 1168 C CA . PRO A 1 152 ? -9.335 -7.238 1.740 1.00 90.62 152 PRO A CA 1
ATOM 1169 C C . PRO A 1 152 ? -9.723 -5.877 1.143 1.00 90.62 152 PRO A C 1
ATOM 1171 O O . PRO A 1 152 ? -9.080 -4.872 1.420 1.00 90.62 152 PRO A O 1
ATOM 1174 N N . LYS A 1 153 ? -10.792 -5.814 0.337 1.00 92.12 153 LYS A N 1
ATOM 1175 C CA . LYS A 1 153 ? -11.316 -4.557 -0.216 1.00 92.12 153 LYS A CA 1
ATOM 1176 C C . LYS A 1 153 ? -11.851 -3.600 0.858 1.00 92.12 153 LYS A C 1
ATOM 1178 O O . LYS A 1 153 ? -11.701 -2.396 0.682 1.00 92.12 153 LYS A O 1
ATOM 1183 N N . VAL A 1 154 ? -12.438 -4.118 1.942 1.00 94.75 154 VAL A N 1
ATOM 1184 C CA . VAL A 1 154 ? -13.023 -3.297 3.021 1.00 94.75 154 VAL A CA 1
ATOM 1185 C C . VAL A 1 154 ? -12.040 -3.013 4.155 1.00 94.75 154 VAL A C 1
ATOM 1187 O O . VAL A 1 154 ? -12.240 -2.079 4.922 1.00 94.75 154 VAL A O 1
ATOM 1190 N N . MET A 1 155 ? -10.960 -3.788 4.256 1.00 95.12 155 MET A N 1
ATOM 1191 C CA . MET A 1 155 ? -9.901 -3.542 5.235 1.00 95.12 155 MET A CA 1
ATOM 1192 C C . MET A 1 155 ? -9.196 -2.205 4.953 1.00 95.12 155 MET A C 1
ATOM 1194 O O . MET A 1 155 ? -9.031 -1.798 3.795 1.00 95.12 155 MET A O 1
ATOM 1198 N N . GLN A 1 156 ? -8.757 -1.521 6.007 1.00 94.75 156 GLN A N 1
ATOM 1199 C CA . GLN A 1 156 ? -8.140 -0.196 5.937 1.00 94.75 156 GLN A CA 1
ATOM 1200 C C . GLN A 1 156 ? -6.705 -0.227 6.464 1.00 94.75 156 GLN A C 1
ATOM 1202 O O . GLN A 1 156 ? -6.365 -1.039 7.320 1.00 94.75 156 GLN A O 1
ATOM 1207 N N . PHE A 1 157 ? -5.864 0.651 5.919 1.00 94.69 157 PHE A N 1
ATOM 1208 C CA . PHE A 1 157 ? -4.531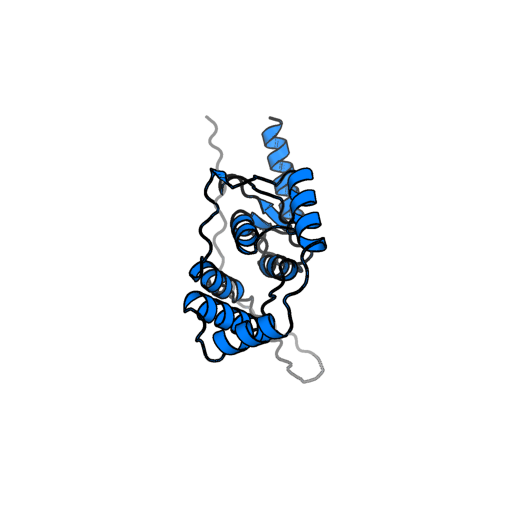 0.906 6.453 1.00 94.69 157 PHE A CA 1
ATOM 1209 C C . PHE A 1 157 ? -4.625 2.084 7.419 1.00 94.69 157 PHE A C 1
ATOM 1211 O O . PHE A 1 157 ? -4.828 3.210 6.966 1.00 94.69 157 PHE A O 1
ATOM 1218 N N . ASP A 1 158 ? -4.469 1.826 8.715 1.00 92.75 158 ASP A N 1
ATOM 1219 C CA . ASP A 1 158 ? -4.336 2.878 9.722 1.00 92.75 158 ASP A CA 1
ATOM 1220 C C . ASP A 1 158 ? -2.856 3.180 9.936 1.00 92.75 158 ASP A C 1
ATOM 1222 O O . ASP A 1 158 ? -2.067 2.284 10.228 1.00 92.75 158 ASP A O 1
ATOM 1226 N N . HIS A 1 159 ? -2.456 4.436 9.777 1.00 91.38 159 HIS A N 1
ATOM 1227 C CA . HIS A 1 159 ? -1.082 4.830 10.064 1.00 91.38 159 HIS A CA 1
ATOM 1228 C C . HIS A 1 159 ? -0.860 4.862 11.578 1.00 91.38 159 HIS A C 1
ATOM 1230 O O . HIS A 1 159 ? -1.612 5.524 12.291 1.00 91.38 159 HIS A O 1
ATOM 1236 N N . VAL A 1 160 ? 0.193 4.199 12.059 1.00 88.81 160 VAL A N 1
ATOM 1237 C CA . VAL A 1 160 ? 0.530 4.167 13.487 1.00 88.81 160 VAL A CA 1
ATOM 1238 C C . VAL A 1 160 ? 1.485 5.318 13.811 1.00 88.81 160 VAL A C 1
ATOM 1240 O O . VAL A 1 160 ? 2.603 5.337 13.282 1.00 88.81 160 VAL A O 1
ATOM 1243 N N . PRO A 1 161 ? 1.090 6.284 14.663 1.00 81.81 161 PRO A N 1
ATOM 1244 C CA . PRO A 1 161 ? 2.007 7.309 15.154 1.00 81.81 161 PRO A CA 1
ATOM 1245 C C . PRO A 1 161 ? 3.233 6.655 15.810 1.00 81.81 161 PRO A C 1
ATOM 1247 O O . PRO A 1 161 ? 3.097 5.683 16.546 1.00 81.81 161 PRO A O 1
ATOM 1250 N N . GLY A 1 162 ? 4.437 7.137 15.502 1.00 81.56 162 GLY A N 1
ATOM 1251 C CA . GLY A 1 162 ? 5.689 6.586 16.042 1.00 81.56 162 GLY A CA 1
ATOM 1252 C C . GLY A 1 162 ? 6.402 5.553 15.157 1.00 81.56 162 GLY A C 1
ATOM 1253 O O . GLY A 1 162 ? 7.571 5.270 15.399 1.00 81.56 162 GLY A O 1
ATOM 1254 N N . ARG A 1 163 ? 5.786 5.052 14.072 1.00 82.75 163 ARG A N 1
ATOM 1255 C CA . ARG A 1 163 ? 6.482 4.216 13.058 1.00 82.75 163 ARG A CA 1
ATOM 1256 C C . ARG A 1 163 ? 7.139 5.035 11.933 1.00 82.75 163 ARG A C 1
ATOM 1258 O O . ARG A 1 163 ? 7.400 4.520 10.847 1.00 82.75 163 ARG A O 1
ATOM 1265 N N . GLY A 1 164 ? 7.426 6.305 12.210 1.00 80.56 164 GLY A N 1
ATOM 1266 C CA . GLY A 1 164 ? 7.974 7.281 11.270 1.00 80.56 164 GLY A CA 1
ATOM 1267 C C . GLY A 1 164 ? 6.908 8.172 10.633 1.00 80.56 164 GLY A C 1
ATOM 1268 O O . GLY A 1 164 ? 5.708 7.975 10.817 1.00 80.56 164 GLY A O 1
ATOM 1269 N N . GLU A 1 165 ? 7.360 9.176 9.886 1.00 78.75 165 GLU A N 1
ATOM 1270 C CA . GLU A 1 165 ? 6.473 10.133 9.226 1.00 78.75 165 GLU A CA 1
ATOM 1271 C C . GLU A 1 165 ? 5.741 9.507 8.036 1.00 78.75 165 GLU A C 1
ATOM 1273 O O . GLU A 1 165 ? 6.321 8.758 7.236 1.00 78.75 165 GLU A O 1
ATOM 1278 N N . LYS A 1 166 ? 4.460 9.858 7.898 1.00 81.44 166 LYS A N 1
ATOM 1279 C CA . LYS A 1 166 ? 3.628 9.469 6.761 1.00 81.44 166 LYS A CA 1
ATOM 1280 C C . LYS A 1 166 ? 4.071 10.239 5.523 1.00 81.44 166 LYS A C 1
ATOM 1282 O O . LYS A 1 166 ? 3.856 11.445 5.427 1.00 81.44 166 LYS A O 1
ATOM 1287 N N . LEU A 1 167 ? 4.633 9.543 4.538 1.00 74.88 167 LEU A N 1
ATOM 1288 C CA . LEU A 1 167 ? 5.125 10.192 3.317 1.00 74.88 167 LEU A CA 1
ATOM 1289 C C . LEU A 1 167 ? 4.010 10.406 2.286 1.00 74.88 167 LEU A C 1
ATOM 1291 O O . LEU A 1 167 ? 4.116 11.272 1.413 1.00 74.88 167 LEU A O 1
ATOM 1295 N N . PHE A 1 168 ? 2.978 9.556 2.308 1.00 80.38 168 PHE A N 1
ATOM 1296 C CA . PHE A 1 168 ? 1.818 9.644 1.421 1.00 80.38 168 PHE A CA 1
ATOM 1297 C C . PHE A 1 168 ? 0.676 8.740 1.896 1.00 80.38 168 PHE A C 1
ATOM 1299 O O . PHE A 1 168 ? 0.860 7.797 2.653 1.00 80.38 168 PHE A O 1
ATOM 1306 N N . GLY A 1 169 ? -0.545 9.001 1.428 1.00 81.88 169 GLY A N 1
ATOM 1307 C CA . GLY A 1 169 ? -1.647 8.055 1.608 1.00 81.88 169 GLY A CA 1
ATOM 1308 C C . GLY A 1 169 ? -1.509 6.859 0.667 1.00 81.88 169 GLY A C 1
ATOM 1309 O O . GLY A 1 169 ? -1.261 7.052 -0.522 1.00 81.88 169 GLY A O 1
ATOM 1310 N N . ILE A 1 170 ? -1.760 5.639 1.154 1.00 81.81 170 ILE A N 1
ATOM 1311 C CA . ILE A 1 170 ? -1.725 4.414 0.331 1.00 81.81 170 ILE A CA 1
ATOM 1312 C C . ILE A 1 170 ? -2.693 4.479 -0.870 1.00 81.81 170 ILE A C 1
ATOM 1314 O O . ILE A 1 170 ? -2.459 3.814 -1.869 1.00 81.81 170 ILE A O 1
ATOM 1318 N N . GLY A 1 171 ? -3.726 5.332 -0.855 1.00 74.56 171 GLY A N 1
ATOM 1319 C CA . GLY A 1 171 ? -4.561 5.598 -2.039 1.00 74.56 171 GLY A CA 1
ATOM 1320 C C . GLY A 1 171 ? -3.809 6.251 -3.216 1.00 74.56 171 GLY A C 1
ATOM 1321 O O . GLY A 1 171 ? -4.183 6.067 -4.370 1.00 74.56 171 GLY A O 1
ATOM 1322 N N . GLY A 1 172 ? -2.706 6.958 -2.954 1.00 80.00 172 GLY A N 1
ATOM 1323 C CA . GLY A 1 172 ? -1.887 7.673 -3.940 1.00 80.00 172 GLY A CA 1
ATOM 1324 C C . GLY A 1 172 ? -0.743 6.847 -4.539 1.00 80.00 172 GLY A C 1
ATOM 1325 O O . GLY A 1 172 ? 0.370 7.353 -4.674 1.00 80.00 172 GLY A O 1
ATOM 1326 N N . ILE A 1 173 ? -0.976 5.575 -4.885 1.00 81.31 173 ILE A N 1
ATOM 1327 C CA . ILE A 1 173 ? 0.074 4.672 -5.413 1.00 81.31 173 ILE A CA 1
ATOM 1328 C C . ILE A 1 173 ? 0.587 5.036 -6.820 1.00 81.31 173 ILE A C 1
ATOM 1330 O O . ILE A 1 173 ? 1.645 4.556 -7.257 1.00 81.31 173 ILE A O 1
ATOM 1334 N N . HIS A 1 174 ? -0.155 5.855 -7.570 1.00 77.19 174 HIS A N 1
ATOM 1335 C CA . HIS A 1 174 ? 0.226 6.262 -8.922 1.00 77.19 174 HIS A CA 1
ATOM 1336 C C . HIS A 1 174 ? 1.499 7.131 -8.879 1.00 77.19 174 HIS A C 1
ATOM 1338 O O . HIS A 1 174 ? 1.642 8.022 -8.051 1.00 77.19 174 HIS A O 1
ATOM 1344 N N . GLY A 1 175 ? 2.480 6.823 -9.737 1.00 77.75 175 GLY A N 1
ATOM 1345 C CA . GLY A 1 175 ? 3.781 7.513 -9.764 1.00 77.75 175 GLY A CA 1
ATOM 1346 C C . GLY A 1 175 ? 4.815 7.083 -8.707 1.00 77.75 175 GLY A C 1
ATOM 1347 O O . GLY A 1 175 ? 5.964 7.504 -8.808 1.00 77.75 175 GLY A O 1
ATOM 1348 N N . ARG A 1 176 ? 4.466 6.216 -7.744 1.00 79.62 176 ARG A N 1
ATOM 1349 C CA . ARG A 1 176 ? 5.398 5.714 -6.706 1.00 79.62 176 ARG A CA 1
ATOM 1350 C C . ARG A 1 176 ? 6.083 4.406 -7.091 1.00 79.62 176 ARG A C 1
ATOM 1352 O O . ARG A 1 176 ? 5.518 3.623 -7.861 1.00 79.62 176 ARG A O 1
ATOM 1359 N N . SER A 1 177 ? 7.284 4.139 -6.585 1.00 76.00 177 SER A N 1
ATOM 1360 C CA . SER A 1 177 ? 7.914 2.823 -6.769 1.00 76.00 177 SER A CA 1
ATOM 1361 C C . SER A 1 177 ? 7.234 1.759 -5.896 1.00 76.00 177 SER A C 1
ATOM 1363 O O . SER A 1 177 ? 6.592 2.070 -4.896 1.00 76.00 177 SER A O 1
ATOM 1365 N N . LEU A 1 178 ? 7.383 0.479 -6.256 1.00 72.25 178 LEU A N 1
ATOM 1366 C CA . LEU A 1 178 ? 6.910 -0.623 -5.404 1.00 72.25 178 LEU A CA 1
ATOM 1367 C C . LEU A 1 178 ? 7.579 -0.600 -4.023 1.00 72.25 178 LEU A C 1
ATOM 1369 O O . LEU A 1 178 ? 6.926 -0.900 -3.034 1.00 72.25 178 LEU A O 1
ATOM 1373 N N . THR A 1 179 ? 8.852 -0.197 -3.962 1.00 72.12 179 THR A N 1
ATOM 1374 C CA . THR A 1 179 ? 9.604 -0.079 -2.709 1.00 72.12 179 THR A CA 1
ATOM 1375 C C . THR A 1 179 ? 9.042 1.017 -1.809 1.00 72.12 179 THR A C 1
ATOM 1377 O O . THR A 1 179 ? 8.821 0.754 -0.638 1.00 72.12 179 THR A O 1
ATOM 1380 N N . GLU A 1 180 ? 8.732 2.202 -2.347 1.00 77.69 180 GLU A N 1
ATOM 1381 C CA . GLU A 1 180 ? 8.119 3.300 -1.582 1.00 77.69 180 GLU A CA 1
ATOM 1382 C C . GLU A 1 180 ? 6.763 2.878 -1.000 1.00 77.69 180 GLU A C 1
ATOM 1384 O O . GLU A 1 180 ? 6.474 3.124 0.169 1.00 77.69 180 GLU A O 1
ATOM 1389 N N . ILE A 1 181 ? 5.938 2.199 -1.805 1.00 81.38 181 ILE A N 1
ATOM 1390 C CA . ILE A 1 181 ? 4.631 1.691 -1.365 1.00 81.38 181 ILE A CA 1
ATOM 1391 C C . ILE A 1 181 ? 4.806 0.645 -0.259 1.00 81.38 181 ILE A C 1
ATOM 1393 O O . ILE A 1 181 ? 4.133 0.729 0.763 1.00 81.38 181 ILE A O 1
ATOM 1397 N N . ALA A 1 182 ? 5.725 -0.305 -0.432 1.00 80.06 182 ALA A N 1
ATOM 1398 C CA . ALA A 1 182 ? 6.039 -1.321 0.570 1.00 80.06 182 ALA A CA 1
ATOM 1399 C C . ALA A 1 182 ? 6.509 -0.704 1.900 1.00 80.06 182 ALA A C 1
ATOM 1401 O O . ALA A 1 182 ? 6.007 -1.077 2.961 1.00 80.06 182 ALA A O 1
ATOM 1402 N N . THR A 1 183 ? 7.411 0.282 1.844 1.00 81.75 183 THR A N 1
ATOM 1403 C CA . THR A 1 183 ? 7.902 0.977 3.043 1.00 81.75 183 THR A CA 1
ATOM 1404 C C . THR A 1 183 ? 6.803 1.735 3.772 1.00 81.75 183 THR A C 1
ATOM 1406 O O . THR A 1 183 ? 6.796 1.748 4.997 1.00 81.75 183 THR A O 1
ATOM 1409 N N . GLU A 1 184 ? 5.857 2.337 3.047 1.00 87.69 184 GLU A N 1
ATOM 1410 C CA . GLU A 1 184 ? 4.741 3.046 3.675 1.00 87.69 184 GLU A CA 1
ATOM 1411 C C . GLU A 1 184 ? 3.733 2.066 4.291 1.00 87.69 184 GLU A C 1
ATOM 1413 O O . GLU A 1 184 ? 3.296 2.270 5.420 1.00 87.69 184 GLU A O 1
ATOM 1418 N N . ILE A 1 185 ? 3.437 0.947 3.615 1.00 87.25 185 ILE A N 1
ATOM 1419 C CA . ILE A 1 185 ? 2.569 -0.118 4.151 1.00 87.25 185 ILE A CA 1
ATOM 1420 C C . ILE A 1 185 ? 3.107 -0.653 5.485 1.00 87.25 185 ILE A C 1
ATOM 1422 O O . ILE A 1 185 ? 2.314 -0.934 6.378 1.00 87.25 185 ILE A O 1
ATOM 1426 N N . ARG A 1 186 ? 4.432 -0.755 5.659 1.00 86.56 186 ARG A N 1
ATOM 1427 C CA . ARG A 1 186 ? 5.048 -1.201 6.925 1.00 86.56 186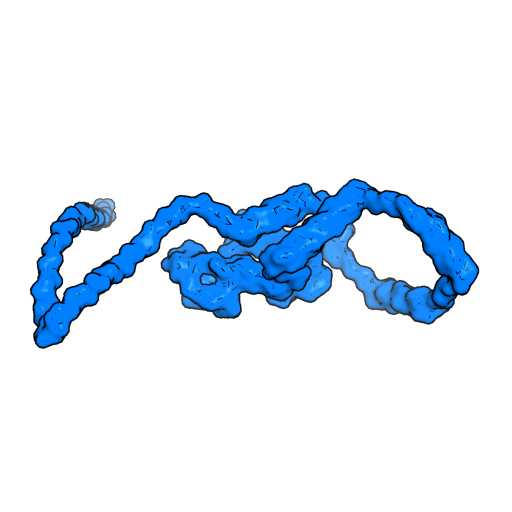 ARG A CA 1
ATOM 1428 C C . ARG A 1 186 ? 4.760 -0.291 8.120 1.00 86.56 186 ARG A C 1
ATOM 1430 O O . ARG A 1 186 ? 4.817 -0.759 9.256 1.00 86.56 186 ARG A O 1
ATOM 1437 N N . LYS A 1 187 ? 4.473 0.988 7.884 1.00 87.06 187 LYS A N 1
ATOM 1438 C CA . LYS A 1 187 ? 4.124 1.943 8.948 1.00 87.06 187 LYS A CA 1
ATOM 1439 C C . LYS A 1 187 ? 2.655 1.843 9.351 1.00 87.06 187 LYS A C 1
ATOM 1441 O O . LYS A 1 187 ? 2.262 2.377 10.387 1.00 87.06 187 LYS A O 1
ATOM 1446 N N . CYS A 1 188 ? 1.845 1.163 8.544 1.00 91.00 188 CYS A N 1
ATOM 1447 C CA . CYS A 1 188 ? 0.421 1.019 8.768 1.00 91.00 188 CYS A CA 1
ATOM 1448 C C . CYS A 1 188 ? 0.077 -0.312 9.442 1.00 91.00 188 CYS A C 1
ATOM 1450 O O . CYS A 1 188 ? 0.653 -1.355 9.134 1.00 91.00 188 CYS A O 1
ATOM 1452 N N . ASP A 1 189 ? -0.936 -0.282 10.300 1.00 93.69 189 ASP A N 1
ATOM 1453 C CA . ASP A 1 189 ? -1.673 -1.473 10.703 1.00 93.69 189 ASP A CA 1
ATOM 1454 C C . ASP A 1 189 ? -2.811 -1.735 9.711 1.00 93.69 189 ASP A C 1
ATOM 1456 O O . ASP A 1 189 ? -3.414 -0.813 9.156 1.00 93.69 189 ASP A O 1
ATOM 1460 N N . VAL A 1 190 ? -3.134 -3.010 9.505 1.00 94.25 190 VAL A N 1
ATOM 1461 C CA . VAL A 1 190 ? -4.334 -3.417 8.769 1.00 94.25 190 VAL A CA 1
ATOM 1462 C C . VAL A 1 190 ? -5.467 -3.581 9.775 1.00 94.25 190 VAL A C 1
ATOM 1464 O O . VAL A 1 190 ? -5.405 -4.444 10.647 1.00 94.25 190 VAL A O 1
ATOM 1467 N N . VAL A 1 191 ? -6.504 -2.757 9.662 1.00 97.19 191 VAL A N 1
ATOM 1468 C CA . VAL A 1 191 ? -7.638 -2.723 10.598 1.00 97.19 191 VAL A CA 1
ATOM 1469 C C . VAL A 1 191 ? -8.972 -2.784 9.858 1.00 97.19 191 VAL A C 1
ATOM 1471 O O . VAL A 1 191 ? -9.070 -2.435 8.678 1.00 97.19 191 VAL A O 1
ATOM 1474 N N . CYS A 1 192 ? -10.021 -3.255 10.531 1.00 97.25 192 CYS A N 1
ATOM 1475 C CA . CYS A 1 192 ? -11.372 -3.221 9.979 1.00 97.25 192 CYS A CA 1
ATOM 1476 C C . CYS A 1 192 ? -11.942 -1.784 10.004 1.00 97.25 192 CYS A C 1
ATOM 1478 O O . CYS A 1 192 ? -11.448 -0.944 10.763 1.00 97.25 192 CYS A O 1
ATOM 1480 N N . PRO A 1 193 ? -12.993 -1.482 9.215 1.00 96.81 193 PRO A N 1
ATOM 1481 C CA . PRO A 1 193 ? -13.590 -0.144 9.164 1.00 96.81 193 PRO A CA 1
ATOM 1482 C C . PRO A 1 193 ? -14.033 0.402 10.522 1.00 96.81 193 PRO A C 1
ATOM 1484 O O . PRO A 1 193 ? -13.838 1.580 10.803 1.00 96.81 193 PRO A O 1
ATOM 1487 N N . THR A 1 194 ? -14.589 -0.458 11.376 1.00 97.50 194 THR A N 1
ATOM 1488 C CA . THR A 1 194 ? -15.089 -0.067 12.697 1.00 97.50 194 THR A CA 1
ATOM 1489 C C . THR A 1 194 ? -13.949 0.326 13.632 1.00 97.50 194 THR A C 1
ATOM 1491 O O . THR A 1 194 ? -13.962 1.424 14.180 1.00 97.50 194 THR A O 1
ATOM 1494 N N . CYS A 1 195 ? -12.924 -0.522 13.770 1.00 97.62 195 CYS A N 1
ATOM 1495 C CA . CYS A 1 195 ? -11.756 -0.213 14.598 1.00 97.62 195 CYS A CA 1
ATOM 1496 C C . CYS A 1 195 ? -11.002 1.017 14.071 1.00 97.62 195 CYS A C 1
ATOM 1498 O O . CYS A 1 195 ? -10.590 1.864 14.857 1.00 97.62 195 CYS A O 1
ATOM 1500 N N . HIS A 1 196 ? -10.902 1.178 12.747 1.00 96.75 196 HIS A N 1
ATOM 1501 C CA . HIS A 1 196 ? -10.319 2.376 12.139 1.00 96.75 196 HIS A CA 1
ATOM 1502 C C . HIS A 1 196 ? -11.082 3.661 12.516 1.00 96.75 196 HIS A C 1
ATOM 1504 O O . HIS A 1 196 ? -10.473 4.678 12.860 1.00 96.75 196 HIS A O 1
ATOM 1510 N N . ALA A 1 197 ? -12.418 3.628 12.464 1.00 96.44 197 ALA A N 1
ATOM 1511 C CA . ALA A 1 197 ? -13.259 4.760 12.850 1.00 96.44 197 ALA A CA 1
ATOM 1512 C C . ALA A 1 197 ? -13.110 5.098 14.341 1.00 96.44 197 ALA A C 1
ATOM 1514 O O . ALA A 1 197 ? -12.943 6.269 14.680 1.00 96.44 197 ALA A O 1
ATOM 1515 N N . LEU A 1 198 ? -13.074 4.083 15.211 1.00 96.56 198 LEU A N 1
ATOM 1516 C CA . LEU A 1 198 ? -12.832 4.257 16.646 1.00 96.56 198 LEU A CA 1
ATOM 1517 C C . LEU A 1 198 ? -11.456 4.881 16.921 1.00 96.56 198 LEU A C 1
ATOM 1519 O O . LEU A 1 198 ? -11.385 5.887 17.622 1.00 96.56 198 LEU A O 1
ATOM 1523 N N . ARG A 1 199 ? -10.375 4.368 16.307 1.00 95.31 199 ARG A N 1
ATOM 1524 C CA . ARG A 1 199 ? -9.029 4.973 16.406 1.00 95.31 199 ARG A CA 1
ATOM 1525 C C . ARG A 1 199 ? -9.051 6.452 16.012 1.00 95.31 199 ARG A C 1
ATOM 1527 O O . ARG A 1 199 ? -8.452 7.282 16.686 1.00 95.31 199 ARG A O 1
ATOM 1534 N N . THR A 1 200 ? -9.749 6.785 14.925 1.00 94.06 200 THR A N 1
ATOM 1535 C CA . THR A 1 200 ? -9.871 8.173 14.450 1.00 94.06 200 THR A CA 1
ATOM 1536 C C . THR A 1 200 ? -10.625 9.049 15.448 1.00 94.06 200 THR A C 1
ATOM 1538 O O . THR A 1 200 ? -10.202 10.174 15.700 1.00 94.06 200 THR A O 1
ATOM 1541 N N . TYR A 1 201 ? -11.726 8.548 16.011 1.00 95.25 201 TYR A N 1
ATOM 1542 C CA . TYR A 1 201 ? -12.520 9.260 17.009 1.00 95.25 201 TYR A CA 1
ATOM 1543 C C . TYR A 1 201 ? -11.697 9.571 18.266 1.00 95.25 201 TYR A C 1
ATOM 1545 O O . TYR A 1 201 ? -11.592 10.737 18.638 1.00 95.25 201 TYR A O 1
ATOM 1553 N N . TYR A 1 202 ? -11.041 8.565 18.855 1.00 93.69 202 TYR A N 1
ATOM 1554 C CA . TYR A 1 202 ? -10.252 8.752 20.077 1.00 93.69 202 TYR A CA 1
ATOM 1555 C C . TYR A 1 202 ? -9.064 9.695 19.871 1.00 93.69 202 TYR A C 1
ATOM 1557 O O . TYR A 1 202 ? -8.900 10.629 20.646 1.00 93.69 202 TYR A O 1
ATOM 1565 N N . ARG A 1 203 ? -8.314 9.555 18.769 1.00 91.56 203 ARG A N 1
ATOM 1566 C CA . ARG A 1 203 ? -7.199 10.471 18.453 1.00 91.56 203 ARG A CA 1
ATOM 1567 C C . ARG A 1 203 ? -7.648 11.924 18.275 1.00 91.56 203 ARG A C 1
ATOM 1569 O O . ARG A 1 203 ? -6.895 12.840 18.579 1.00 91.56 203 ARG A O 1
ATOM 1576 N N . ARG A 1 204 ? -8.852 12.154 17.736 1.00 90.75 204 ARG A N 1
ATOM 1577 C CA . ARG A 1 204 ? -9.416 13.509 17.603 1.00 90.75 204 ARG A CA 1
ATOM 1578 C C . ARG A 1 204 ? -9.875 14.067 18.943 1.00 90.75 204 ARG A C 1
ATOM 1580 O O . ARG A 1 204 ? -9.706 15.258 19.161 1.00 90.75 204 ARG A O 1
ATOM 1587 N N . ALA A 1 205 ? -10.447 13.227 19.804 1.00 91.44 205 ALA A N 1
ATOM 1588 C CA . ALA A 1 205 ? -10.838 13.625 21.150 1.00 91.44 205 ALA A CA 1
ATOM 1589 C C . ALA A 1 205 ? -9.610 14.012 21.991 1.00 91.44 205 ALA A C 1
ATOM 1591 O O . ALA A 1 205 ? -9.610 15.083 22.579 1.00 91.44 205 ALA A O 1
ATOM 1592 N N . GLU A 1 206 ? -8.546 13.204 21.956 1.00 87.94 206 GLU A N 1
ATOM 1593 C CA . GLU A 1 206 ? -7.269 13.485 22.636 1.00 87.94 206 GLU A CA 1
ATOM 1594 C C . GLU A 1 206 ? -6.583 14.761 22.127 1.00 87.94 206 GLU A C 1
ATOM 1596 O O . GLU A 1 206 ? -5.934 15.456 22.893 1.00 87.94 206 GLU A O 1
ATOM 1601 N N . ALA A 1 207 ? -6.710 15.086 20.837 1.00 85.38 207 ALA A N 1
ATOM 1602 C CA . ALA A 1 207 ? -6.136 16.312 20.277 1.00 85.38 207 ALA A CA 1
ATOM 1603 C C . ALA A 1 207 ? -6.960 17.577 20.585 1.00 85.38 207 ALA A C 1
ATOM 1605 O O . ALA A 1 207 ? -6.483 18.683 20.333 1.00 85.38 207 ALA A O 1
ATOM 1606 N N . ALA A 1 208 ? -8.205 17.422 21.045 1.00 81.19 208 ALA A N 1
ATOM 1607 C CA . ALA A 1 208 ? -9.103 18.524 21.389 1.00 81.19 208 ALA A CA 1
ATOM 1608 C C . ALA A 1 208 ? -9.075 18.881 22.887 1.00 81.19 208 ALA A C 1
ATOM 1610 O O . ALA A 1 208 ? -9.647 19.902 23.269 1.00 81.19 208 ALA A O 1
ATOM 1611 N N . THR A 1 209 ? -8.449 18.037 23.710 1.00 68.19 209 THR A N 1
ATOM 1612 C CA . THR A 1 209 ? -8.203 18.240 25.146 1.00 68.19 209 THR A CA 1
ATOM 1613 C C . THR A 1 209 ? -6.817 18.806 25.386 1.00 68.19 209 THR A C 1
ATOM 1615 O O . THR A 1 209 ? -6.706 19.733 26.214 1.00 68.19 209 THR A O 1
#

Sequence (209 aa):
MLRWLVPAAPSPTPRTSTTQVVRTSSGRTRALWGRRAPALRRTTASRADILYTLMEGLNLRMPRGESQVGRRATEEARANMRAGHLTRPPHSPETRAKMSVTRKGKPHSQKTRKRMSIARMLKHNGVPVSKPAMVLASKSKPCADCGISFPPKVMQFDHVPGRGEKLFGIGGIHGRSLTEIATEIRKCDVVCPTCHALRTYYRRAEAAT

Radius of gyration: 28.04 Å; chains: 1; bounding box: 62×68×90 Å

Organism: NCBI:txid412755

Secondary structure (DSSP, 8-state):
-----PPPPPP-------------TTS-------------------HHHHHHHHHHTT--S-PPPGGGSS-PPPHHHHHHHHHHHHSPPPPPHHHHHHHHHHHTTPPPPHHHHHHHHHHHHHHHTT---SHHHHHHHHT-SPPTTT-----TTT-EEEEPTTS----S-GGG-TT--HHHHHHHHTTEEEE-HHHHHHHHHHHHHHHH-

pLDDT: mean 70.15, std 19.91, range [25.03, 97.62]

InterPro domains:
  IPR003611 Nuclease associated modular domain 3 [PF07460] (90-117)
  IPR003611 Nuclease associated modular domain 3 [SM00496] (69-85)
  IPR003611 Nuclease associated modular domain 3 [SM00496] (87-103)
  IPR003611 Nuclease associated modular domain 3 [SM00496] (104-120)

Foldseek 3Di:
DDDDDDDDDDDDDDDDPPDDDDDDPPPDPPPPPDPDDPPPDDDDCPPLNVVVVLVVVLPPPDPDPPVPPPDDPDPVSVVVVVVVVVPDDDDDPVRVVVVCVVPPPDDDDPSVVSVVVVVVVCVVVVNDPDLVSSQLVLLQAAAPPPRHGDRSVQKDWAADPPLDDQPDDLVPCPPDDSVVSSSNSVRTTTHGPVVSVVVVVVVVVVVVD